Protein AF-A0A965QJT4-F1 (afdb_monomer)

Solvent-accessible surface area (backbone atoms only — not comparable to full-atom values): 18865 Å² total; per-residue (Å²): 118,71,97,66,46,46,63,44,97,74,73,45,16,21,37,8,12,18,35,33,27,33,57,35,59,64,43,51,42,55,56,33,47,76,70,80,40,83,69,70,60,93,65,52,35,30,38,31,33,32,36,32,56,69,52,68,70,58,48,52,54,48,52,53,48,53,37,51,50,30,44,78,66,48,25,41,63,76,41,82,41,77,60,61,64,39,69,84,80,42,16,67,71,33,49,79,67,52,56,34,48,37,33,42,32,35,33,67,72,61,98,56,92,71,56,67,69,55,50,49,50,49,42,51,31,52,52,52,49,53,39,36,72,75,41,50,96,52,28,79,50,49,38,77,42,17,72,31,49,57,41,37,43,54,61,36,36,29,44,76,92,44,46,48,63,29,34,47,58,72,66,34,90,55,51,53,61,90,50,75,47,76,34,73,34,61,63,96,87,60,80,71,44,67,77,73,19,28,32,50,71,42,36,32,71,52,67,50,53,76,40,45,71,61,52,53,54,55,50,53,54,52,51,54,54,48,50,74,64,71,44,94,79,39,63,81,77,60,63,69,70,53,56,84,95,59,53,61,65,50,36,49,34,32,49,50,56,53,48,43,71,74,73,46,53,70,69,58,49,47,45,38,36,45,40,68,67,55,92,79,46,87,82,61,54,66,74,59,40,56,50,52,54,56,37,55,78,76,36,75,63,63,41,44,42,24,33,37,37,39,45,58,95,92,46,72,52,72,50,58,25,61,79,56,71,37,95,82,85,87,61,75,48,96,87,70,50,108

pLDDT: mean 89.63, std 10.55, range [47.25, 98.69]

Sequence (338 aa):
MEHRGGLAADGLTSDGAGLLLSIPHELLKNSAARLEKKLPNPGQYAVGMVFLPQEQKEAIEWELQWSHEAQLQGMDLLLNRTVPIDVSVLGRIAKESCPSIQQYIIADLREEPTSFARRLFVLQKSMEEIARAKYGIHQKRFHICSLSTDSICYKALTPSQTLDKFYTDLANKKFASKFAVVHRRFSTNTLPAWPLAQPFRKIAHNGEINTLRANVTGFHSRVATIENSGSDVAMRSPGPVCSPGMSDSAMFDNAVEYLLQTGRSLSKVLTMLIPEPWEKDPDMPKPLRDYYEYQSMIMEPWDGPALMSFFHGGQVGAILDRNGLRPGRYWITRDKIV

Mean predicted aligned error: 5.42 Å

Radius of gyration: 20.03 Å; Cα contacts (8 Å, |Δi|>4): 607; chains: 1; bounding box: 48×49×57 Å

Structure (mmCIF, N/CA/C/O backbone):
data_AF-A0A965QJT4-F1
#
_entry.id   AF-A0A965QJT4-F1
#
loop_
_atom_site.group_PDB
_atom_site.id
_atom_site.type_symbol
_atom_site.label_atom_id
_atom_site.label_alt_id
_atom_site.label_comp_id
_atom_site.label_asym_id
_atom_site.label_entity_id
_atom_site.label_seq_i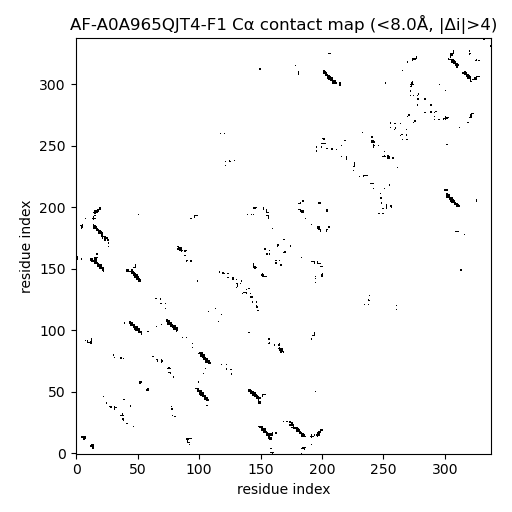d
_atom_site.pdbx_PDB_ins_code
_atom_site.Cartn_x
_atom_site.Cartn_y
_atom_site.Cartn_z
_atom_site.occupancy
_atom_site.B_iso_or_equiv
_atom_site.auth_seq_id
_atom_site.auth_comp_id
_atom_site.auth_asym_id
_atom_site.auth_atom_id
_atom_site.pdbx_PDB_model_num
ATOM 1 N N . MET A 1 1 ? -0.493 -19.985 1.223 1.00 68.50 1 MET A N 1
ATOM 2 C CA . MET A 1 1 ? 0.925 -19.553 1.210 1.00 68.50 1 MET A CA 1
ATOM 3 C C . MET A 1 1 ? 1.661 -19.874 2.526 1.00 68.50 1 MET A C 1
ATOM 5 O O . MET A 1 1 ? 2.782 -19.419 2.697 1.00 68.50 1 MET A O 1
ATOM 9 N N . GLU A 1 2 ? 1.084 -20.685 3.432 1.00 72.38 2 GLU A N 1
ATOM 10 C CA . GLU A 1 2 ? 1.597 -20.875 4.805 1.00 72.38 2 GLU A CA 1
ATOM 11 C C . GLU A 1 2 ? 3.020 -21.452 4.873 1.00 72.38 2 GLU A C 1
ATOM 13 O O . GLU A 1 2 ? 3.873 -20.913 5.567 1.00 72.38 2 GLU A O 1
ATOM 18 N N . HIS A 1 3 ? 3.317 -22.451 4.038 1.00 66.62 3 HIS A N 1
ATOM 19 C CA . HIS A 1 3 ? 4.630 -23.106 3.962 1.00 66.62 3 HIS A CA 1
ATOM 20 C C . HIS A 1 3 ? 5.790 -22.192 3.518 1.00 66.62 3 HIS A C 1
ATOM 22 O O . HIS A 1 3 ? 6.922 -22.655 3.436 1.00 66.62 3 HIS A O 1
ATOM 28 N N . ARG A 1 4 ? 5.522 -20.925 3.168 1.00 60.16 4 ARG A N 1
ATOM 29 C CA . ARG A 1 4 ? 6.528 -19.968 2.676 1.00 60.16 4 ARG A CA 1
ATOM 30 C C . ARG A 1 4 ? 6.781 -18.781 3.607 1.00 60.16 4 ARG A C 1
ATOM 32 O O . ARG A 1 4 ? 7.531 -17.901 3.214 1.00 60.16 4 ARG A O 1
ATOM 39 N N . GLY A 1 5 ? 6.131 -18.691 4.774 1.00 61.41 5 GLY A N 1
ATOM 40 C CA . GLY A 1 5 ? 6.352 -17.572 5.713 1.00 61.41 5 GLY A CA 1
ATOM 41 C C . GLY A 1 5 ? 7.113 -17.972 6.963 1.00 61.41 5 GLY A C 1
ATOM 42 O O . GLY A 1 5 ? 7.026 -19.121 7.387 1.00 61.41 5 GLY A O 1
ATOM 43 N N . GLY A 1 6 ? 7.815 -17.000 7.541 1.00 69.56 6 GLY A N 1
ATOM 44 C CA . GLY A 1 6 ? 8.524 -17.142 8.800 1.00 69.56 6 GLY A CA 1
ATOM 45 C C . GLY A 1 6 ? 7.566 -16.984 9.973 1.00 69.56 6 GLY A C 1
ATOM 46 O O . GLY A 1 6 ? 6.584 -16.239 9.892 1.00 69.56 6 GLY A O 1
ATOM 47 N N . LEU A 1 7 ? 7.864 -17.700 11.053 1.00 77.94 7 LEU A N 1
ATOM 48 C CA . LEU A 1 7 ? 7.278 -17.484 12.369 1.00 77.94 7 LEU A CA 1
ATOM 49 C C . LEU A 1 7 ? 8.385 -16.990 13.302 1.00 77.94 7 LEU A C 1
ATOM 51 O O . LEU A 1 7 ? 9.524 -17.451 13.221 1.00 77.94 7 LEU A O 1
ATOM 55 N N . ALA A 1 8 ? 8.053 -16.045 14.172 1.00 76.81 8 ALA A N 1
ATOM 56 C CA . ALA A 1 8 ? 8.947 -15.553 15.203 1.00 76.81 8 ALA A CA 1
ATOM 57 C C . ALA A 1 8 ? 9.071 -16.568 16.352 1.00 76.81 8 ALA A C 1
ATOM 59 O O . ALA A 1 8 ? 8.394 -17.597 16.391 1.00 76.81 8 ALA A O 1
ATOM 60 N N . ALA A 1 9 ? 9.917 -16.242 17.332 1.00 74.38 9 ALA A N 1
ATOM 61 C CA . ALA A 1 9 ? 10.224 -17.112 18.469 1.00 74.38 9 ALA A CA 1
ATOM 62 C C . ALA A 1 9 ? 9.005 -17.499 19.334 1.00 74.38 9 ALA A C 1
ATOM 64 O O . ALA A 1 9 ? 9.077 -18.471 20.077 1.00 74.38 9 ALA A O 1
ATOM 65 N N . ASP A 1 10 ? 7.895 -16.759 19.254 1.00 77.50 10 ASP A N 1
ATOM 66 C CA . ASP A 1 10 ? 6.654 -17.071 19.973 1.00 77.50 10 ASP A CA 1
ATOM 67 C C . ASP A 1 10 ? 5.741 -18.075 19.235 1.00 77.50 10 ASP A C 1
ATOM 69 O O . ASP A 1 10 ? 4.658 -18.385 19.727 1.00 77.50 10 ASP A O 1
ATOM 73 N N . GLY A 1 11 ? 6.151 -18.570 18.061 1.00 77.06 11 GLY A N 1
ATOM 74 C CA . GLY A 1 11 ? 5.444 -19.594 17.283 1.00 77.06 11 GLY A CA 1
ATOM 75 C C . GLY A 1 11 ? 4.141 -19.138 16.616 1.00 77.06 11 GLY A C 1
ATOM 76 O O . GLY A 1 11 ? 3.530 -19.925 15.897 1.00 77.06 11 GLY A O 1
ATOM 77 N N . LEU A 1 12 ? 3.716 -17.887 16.825 1.00 79.88 12 LEU A N 1
ATOM 78 C CA . LEU A 1 12 ? 2.452 -17.343 16.312 1.00 79.88 12 LEU A CA 1
ATOM 79 C C . LEU A 1 12 ? 2.637 -16.048 15.522 1.00 79.88 12 LEU A C 1
ATOM 81 O O . LEU A 1 12 ? 1.916 -15.814 14.554 1.00 79.88 12 LEU A O 1
ATOM 85 N N . THR A 1 13 ? 3.583 -15.196 15.912 1.00 81.94 13 THR A N 1
ATOM 86 C CA . THR A 1 13 ? 3.882 -13.965 15.178 1.00 81.94 13 THR A CA 1
ATOM 87 C C . THR A 1 13 ? 4.529 -14.326 13.844 1.00 81.94 13 THR A C 1
ATOM 89 O O . THR A 1 13 ? 5.496 -15.079 13.814 1.00 81.94 13 THR A O 1
ATOM 92 N N . SER A 1 14 ? 4.017 -13.785 12.737 1.00 86.44 14 SER A N 1
ATOM 93 C CA . SER A 1 14 ? 4.615 -13.943 11.404 1.00 86.44 14 SER A CA 1
ATOM 94 C C . SER A 1 14 ? 5.313 -12.653 10.955 1.00 86.44 14 SER A C 1
ATOM 96 O O . SER A 1 14 ? 5.094 -11.582 11.526 1.00 86.44 14 SER A O 1
ATOM 98 N N . ASP A 1 15 ? 6.095 -12.727 9.876 1.00 85.69 15 ASP A N 1
ATOM 99 C CA . ASP A 1 15 ? 6.727 -11.550 9.252 1.00 85.69 15 ASP A CA 1
ATOM 100 C C . ASP A 1 15 ? 5.739 -10.567 8.602 1.00 85.69 15 ASP A C 1
ATOM 102 O O . ASP A 1 15 ? 6.138 -9.473 8.182 1.00 85.69 15 ASP A O 1
ATOM 106 N N . GLY A 1 16 ? 4.469 -10.957 8.496 1.00 92.06 16 GLY A N 1
ATOM 107 C CA . GLY A 1 16 ? 3.377 -10.127 8.016 1.00 92.06 16 GLY A CA 1
ATOM 108 C C . GLY A 1 16 ? 2.576 -10.760 6.882 1.00 92.06 16 GLY A C 1
ATOM 109 O O . GLY A 1 16 ? 3.115 -11.408 5.981 1.00 92.06 16 GLY A O 1
ATOM 110 N N . ALA A 1 17 ? 1.272 -10.514 6.903 1.00 94.69 17 ALA A N 1
ATOM 111 C CA . ALA A 1 17 ? 0.349 -10.820 5.821 1.00 94.69 17 ALA A CA 1
ATOM 112 C C . ALA A 1 17 ? -0.574 -9.625 5.582 1.00 94.69 17 ALA A C 1
ATOM 114 O O . ALA A 1 17 ? -0.841 -8.841 6.500 1.00 94.69 17 ALA A O 1
ATOM 115 N N . GLY A 1 18 ? -1.083 -9.495 4.362 1.00 97.25 18 GLY A N 1
ATOM 116 C CA . GLY A 1 18 ? -1.997 -8.413 4.044 1.00 97.25 18 GLY A CA 1
ATOM 117 C C . GLY A 1 18 ? -2.732 -8.565 2.725 1.00 97.25 18 GLY A C 1
ATOM 118 O O . GLY A 1 18 ? -2.435 -9.430 1.895 1.00 97.25 18 GLY A O 1
ATOM 119 N N . LEU A 1 19 ? -3.705 -7.677 2.563 1.00 97.69 19 LEU A N 1
ATOM 120 C CA . LEU A 1 19 ? -4.616 -7.572 1.438 1.00 97.69 19 LEU A CA 1
ATOM 121 C C . LEU A 1 19 ? -4.702 -6.106 1.012 1.00 97.69 19 LEU A C 1
ATOM 123 O O . LEU A 1 19 ? -5.034 -5.244 1.824 1.00 97.69 19 LEU A O 1
ATOM 127 N N . LEU A 1 20 ? -4.461 -5.832 -0.265 1.00 98.06 20 LEU A N 1
ATOM 128 C CA . LEU A 1 20 ? -4.864 -4.587 -0.910 1.00 98.06 20 LEU A CA 1
ATOM 129 C C . LEU A 1 20 ? -6.148 -4.873 -1.682 1.00 98.06 20 LEU A C 1
ATOM 131 O O . LEU A 1 20 ? -6.185 -5.755 -2.541 1.00 98.06 20 LEU A O 1
ATOM 135 N N . LEU A 1 21 ? -7.202 -4.156 -1.321 1.00 97.75 21 LEU A N 1
ATOM 136 C CA . LEU A 1 21 ? -8.580 -4.415 -1.725 1.00 97.75 21 LEU A CA 1
ATOM 137 C C . LEU A 1 21 ? -9.192 -3.125 -2.254 1.00 97.75 21 LEU A C 1
ATOM 139 O O . LEU A 1 21 ? -8.737 -2.038 -1.901 1.00 97.75 21 LEU A O 1
ATOM 143 N N . SER A 1 22 ? -10.266 -3.210 -3.036 1.00 96.88 22 SER A N 1
ATOM 144 C CA . SER A 1 22 ? -11.086 -2.024 -3.284 1.00 96.88 22 SER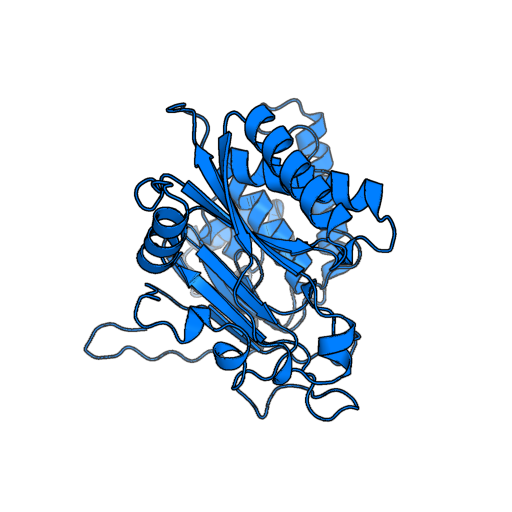 A CA 1
ATOM 145 C C . SER A 1 22 ? -11.786 -1.568 -2.004 1.00 96.88 22 SER A C 1
ATOM 147 O O . SER A 1 22 ? -12.184 -2.409 -1.194 1.00 96.88 22 SER A O 1
ATOM 149 N N . ILE A 1 23 ? -11.996 -0.260 -1.848 1.00 97.25 23 ILE A N 1
ATOM 150 C CA . ILE A 1 23 ? -12.675 0.311 -0.674 1.00 97.25 23 ILE A CA 1
ATOM 151 C C . ILE A 1 23 ? -14.075 -0.321 -0.493 1.00 97.25 23 ILE A C 1
ATOM 153 O O . ILE A 1 23 ? -14.899 -0.241 -1.411 1.00 97.25 23 ILE A O 1
ATOM 157 N N . PRO A 1 24 ? -14.387 -0.915 0.679 1.00 97.31 24 PRO A N 1
ATOM 158 C CA . PRO A 1 24 ? -15.667 -1.575 0.935 1.00 97.31 24 PRO A CA 1
ATOM 159 C C . PRO A 1 24 ? -16.753 -0.538 1.271 1.00 97.31 24 PRO A C 1
ATOM 161 O O . PRO A 1 24 ? -17.112 -0.339 2.434 1.00 97.31 24 PRO A O 1
ATOM 164 N N . HIS A 1 25 ? -17.268 0.152 0.248 1.00 96.81 25 HIS A N 1
ATOM 165 C CA . HIS A 1 25 ? -18.188 1.288 0.408 1.00 96.81 25 HIS A CA 1
ATOM 166 C C . HIS A 1 25 ? -19.387 0.985 1.315 1.00 96.81 25 HIS A C 1
ATOM 168 O O . HIS A 1 25 ? -19.655 1.744 2.242 1.00 96.81 25 HIS A O 1
ATOM 174 N N . GLU A 1 26 ? -20.069 -0.144 1.107 1.00 97.06 26 GLU A N 1
ATOM 175 C CA . GLU A 1 26 ? -21.245 -0.504 1.904 1.00 97.06 26 GLU A CA 1
ATOM 176 C C . GLU A 1 26 ? -20.911 -0.671 3.391 1.00 97.06 26 GLU A C 1
ATOM 178 O O . GLU A 1 26 ? -21.647 -0.191 4.255 1.00 97.06 26 GLU A O 1
ATOM 183 N N . LEU A 1 27 ? -19.777 -1.287 3.728 1.00 97.06 27 LEU A N 1
ATOM 184 C CA . LEU A 1 27 ? -19.335 -1.419 5.117 1.00 97.06 27 LEU A CA 1
ATOM 185 C C . LEU A 1 27 ? -19.082 -0.051 5.767 1.00 97.06 27 LEU A C 1
ATOM 187 O O . LEU A 1 27 ? -19.531 0.198 6.894 1.00 97.06 27 LEU A O 1
ATOM 191 N N . LEU A 1 28 ? -18.401 0.850 5.056 1.00 97.19 28 LEU A N 1
ATOM 192 C CA . LEU A 1 28 ? -18.081 2.185 5.562 1.00 97.19 28 LEU A CA 1
ATOM 193 C C . LEU A 1 28 ? -19.329 3.064 5.674 1.00 97.19 28 LEU A C 1
ATOM 195 O O . LEU A 1 28 ? -19.504 3.742 6.684 1.00 97.19 28 LEU A O 1
ATOM 199 N N . LYS A 1 29 ? -20.243 2.985 4.704 1.00 96.19 29 LYS A N 1
ATOM 200 C CA . LYS A 1 29 ? -21.528 3.696 4.714 1.00 96.19 29 LYS A CA 1
ATOM 201 C C . LYS A 1 29 ? -22.364 3.319 5.933 1.00 96.19 29 LYS A C 1
ATOM 203 O O . LYS A 1 29 ? -22.908 4.190 6.603 1.00 96.19 29 LYS A O 1
ATOM 208 N N . ASN A 1 30 ? -22.411 2.029 6.269 1.00 94.19 30 ASN A N 1
ATOM 209 C CA . ASN A 1 30 ? -23.082 1.561 7.482 1.00 94.19 30 ASN A CA 1
ATOM 210 C C . ASN A 1 30 ? -22.383 2.041 8.762 1.00 94.19 30 ASN A C 1
ATOM 212 O O . ASN A 1 30 ? -23.059 2.345 9.740 1.00 94.19 30 ASN A O 1
ATOM 216 N N . SER A 1 31 ? -21.049 2.110 8.765 1.00 93.44 31 SER A N 1
ATOM 217 C CA . SER A 1 31 ? -20.289 2.638 9.906 1.00 93.44 31 SER A CA 1
ATOM 218 C C . SER A 1 31 ? -20.558 4.132 10.118 1.00 93.44 31 SER A C 1
ATOM 220 O O . SER A 1 31 ? -20.783 4.547 11.249 1.00 93.44 31 SER A O 1
ATOM 222 N N . ALA A 1 32 ? -20.611 4.922 9.042 1.00 94.62 32 ALA A N 1
ATOM 223 C CA . ALA A 1 32 ? -20.930 6.347 9.102 1.00 94.62 32 ALA A CA 1
ATOM 224 C C . ALA A 1 32 ? -22.375 6.608 9.550 1.00 94.62 32 ALA A C 1
ATOM 226 O O . ALA A 1 32 ? -22.602 7.468 10.397 1.00 94.62 32 ALA A O 1
ATOM 227 N N . ALA A 1 33 ? -23.337 5.819 9.061 1.00 94.19 33 ALA A N 1
ATOM 228 C CA . ALA A 1 33 ? -24.745 5.963 9.430 1.00 94.19 33 ALA A CA 1
ATOM 229 C C . ALA A 1 33 ? -25.000 5.761 10.935 1.00 94.19 33 ALA A C 1
ATOM 231 O O . ALA A 1 33 ? -25.863 6.425 11.499 1.00 94.19 33 ALA A O 1
ATOM 232 N N . ARG A 1 34 ? -24.225 4.893 11.606 1.00 92.44 34 ARG A N 1
ATOM 233 C CA . ARG A 1 34 ? -24.290 4.704 13.072 1.00 92.44 34 ARG A CA 1
ATOM 234 C C . ARG A 1 34 ? -23.862 5.939 13.867 1.00 92.44 34 ARG A C 1
ATOM 236 O O . ARG A 1 34 ? -24.167 6.021 15.048 1.00 92.44 34 ARG A O 1
ATOM 243 N N . LEU A 1 35 ? -23.139 6.854 13.228 1.00 92.06 35 LEU A N 1
ATOM 244 C CA . LEU A 1 35 ? -22.675 8.120 13.790 1.00 92.06 35 LEU A CA 1
ATOM 245 C C . LEU A 1 35 ? -23.439 9.309 13.190 1.00 92.06 35 LEU A C 1
ATOM 247 O O . LEU A 1 35 ? -22.946 10.429 13.233 1.00 92.06 35 LEU A O 1
ATOM 251 N N . GLU A 1 36 ? -24.596 9.053 12.567 1.00 93.75 36 GLU A N 1
ATOM 252 C CA . GLU A 1 36 ? -25.443 10.062 11.914 1.00 93.75 36 GLU A CA 1
ATOM 253 C C . GLU A 1 36 ? -24.736 10.837 10.784 1.00 93.75 36 GLU A C 1
ATOM 255 O O . GLU A 1 36 ? -25.169 11.911 10.367 1.00 93.75 36 GLU A O 1
ATOM 260 N N . LYS A 1 37 ? -23.665 10.262 10.221 1.00 93.31 37 LYS A N 1
ATOM 261 C CA . LYS A 1 37 ? -22.914 10.826 9.094 1.00 93.31 37 LYS A CA 1
ATOM 262 C C . LYS A 1 37 ? -23.307 10.162 7.777 1.00 93.31 37 LYS A C 1
ATOM 264 O O . LYS A 1 37 ? -23.616 8.970 7.717 1.00 93.31 37 LYS A O 1
ATOM 269 N N . LYS A 1 38 ? -23.246 10.929 6.686 1.00 92.50 38 LYS A N 1
ATOM 270 C CA . LYS A 1 38 ? -23.452 10.438 5.315 1.00 92.50 38 LYS A CA 1
ATOM 271 C C . LYS A 1 38 ? -22.117 10.392 4.581 1.00 92.50 38 LYS A C 1
ATOM 273 O O . LYS A 1 38 ? -21.372 11.365 4.612 1.00 92.50 38 LYS A O 1
ATOM 278 N N . LEU A 1 39 ? -21.830 9.274 3.914 1.00 93.44 39 LEU A N 1
ATOM 279 C CA . LEU A 1 39 ? -20.675 9.180 3.022 1.00 93.44 39 LEU A CA 1
ATOM 280 C C . LEU A 1 39 ? -21.060 9.574 1.590 1.00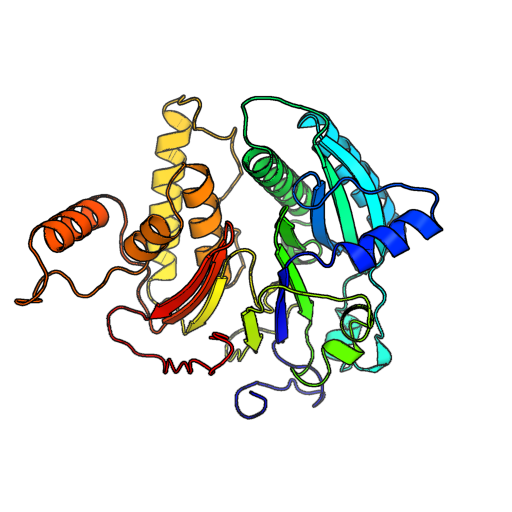 93.44 39 LEU A C 1
ATOM 282 O O . LEU A 1 39 ? -22.130 9.156 1.135 1.00 93.44 39 LEU A O 1
ATOM 286 N N . PRO A 1 40 ? -20.189 10.309 0.875 1.00 92.56 40 PRO A N 1
ATOM 287 C CA . PRO A 1 40 ? -20.297 10.506 -0.568 1.00 92.56 40 PRO A CA 1
ATOM 288 C C . PRO A 1 40 ? -20.258 9.183 -1.347 1.00 92.56 40 PRO A C 1
ATOM 290 O O . PRO A 1 40 ? -19.919 8.128 -0.801 1.00 92.56 40 PRO A O 1
ATOM 293 N N . ASN A 1 41 ? -20.567 9.234 -2.645 1.00 91.31 41 ASN A N 1
ATOM 294 C CA . ASN A 1 41 ? -20.484 8.052 -3.505 1.00 91.31 41 ASN A CA 1
ATOM 295 C C . ASN A 1 41 ? -19.025 7.566 -3.653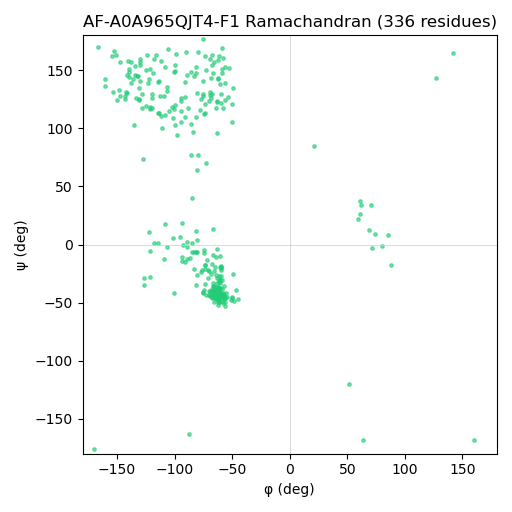 1.00 91.31 41 ASN A C 1
ATOM 297 O O . ASN A 1 41 ? -18.089 8.354 -3.476 1.00 91.31 41 ASN A O 1
ATOM 301 N N . PRO A 1 42 ? -18.797 6.282 -4.001 1.00 91.25 42 PRO A N 1
ATOM 302 C CA . PRO A 1 42 ? -17.456 5.775 -4.295 1.00 91.25 42 PRO A CA 1
ATOM 303 C C . PRO A 1 42 ? -16.699 6.678 -5.281 1.00 91.25 42 PRO A C 1
ATOM 305 O O . PRO A 1 42 ? -17.259 7.098 -6.291 1.00 91.25 42 PRO A O 1
ATOM 308 N N . GLY A 1 43 ? -15.430 6.968 -4.987 1.00 88.44 43 GLY A N 1
ATOM 309 C CA . GLY A 1 43 ? -14.590 7.870 -5.784 1.00 88.44 43 GLY A CA 1
ATOM 310 C C . GLY A 1 43 ? -14.676 9.352 -5.396 1.00 88.44 43 GLY A C 1
ATOM 311 O O . GLY A 1 43 ? -13.758 10.096 -5.723 1.00 88.44 43 GLY A O 1
ATOM 312 N N . GLN A 1 44 ? -15.708 9.775 -4.654 1.00 90.56 44 GLN A N 1
ATOM 313 C CA . GLN A 1 44 ? -15.847 11.152 -4.138 1.00 90.56 44 GLN A CA 1
ATOM 314 C C . GLN A 1 44 ? -15.280 11.332 -2.721 1.00 90.56 44 GLN A C 1
ATOM 316 O O . GLN A 1 44 ? -15.328 12.416 -2.147 1.00 90.56 44 GLN A O 1
ATOM 321 N N . TYR A 1 45 ? -14.759 10.258 -2.134 1.00 94.81 45 TYR A N 1
ATOM 322 C CA . TYR A 1 45 ? -14.054 10.284 -0.862 1.00 94.81 45 TYR A CA 1
ATOM 323 C C . TYR A 1 45 ? -12.857 9.338 -0.920 1.00 94.81 45 TYR A C 1
ATOM 325 O O . TYR A 1 45 ? -12.817 8.397 -1.718 1.00 94.81 45 TYR A O 1
ATOM 333 N N . ALA A 1 46 ? -11.893 9.589 -0.049 1.00 96.75 46 ALA A N 1
ATOM 334 C CA . ALA A 1 46 ? -10.729 8.760 0.178 1.00 96.75 46 ALA A CA 1
ATOM 335 C C . ALA A 1 46 ? -10.780 8.115 1.559 1.00 96.75 46 ALA A C 1
ATOM 337 O O . ALA A 1 46 ? -11.445 8.607 2.473 1.00 96.75 46 ALA A O 1
ATOM 338 N N . VAL A 1 47 ? -10.050 7.014 1.713 1.00 98.31 47 VAL A N 1
ATOM 339 C CA . VAL A 1 47 ? -9.855 6.349 3.001 1.00 98.31 47 VAL A CA 1
ATOM 340 C C . VAL A 1 47 ? -8.365 6.210 3.265 1.00 98.31 47 VAL A C 1
ATOM 342 O O . VAL A 1 47 ? -7.642 5.561 2.506 1.00 98.31 47 VAL A O 1
ATOM 345 N N . GLY A 1 48 ? -7.918 6.824 4.355 1.00 98.31 48 GLY A N 1
ATOM 346 C CA . GLY A 1 48 ? -6.597 6.649 4.935 1.00 98.31 48 GLY A CA 1
ATOM 347 C C . GLY A 1 48 ? -6.623 5.538 5.974 1.00 98.31 48 GLY A C 1
ATOM 348 O O . GLY A 1 48 ? -7.200 5.735 7.034 1.00 98.31 48 GLY A O 1
ATOM 349 N N . MET A 1 49 ? -6.001 4.392 5.702 1.00 98.69 49 MET A N 1
ATOM 350 C CA . MET A 1 49 ? -5.748 3.354 6.707 1.00 98.69 49 MET A CA 1
ATOM 351 C C . MET A 1 49 ? -4.409 3.646 7.380 1.00 98.69 49 MET A C 1
ATOM 353 O O . MET A 1 49 ? -3.368 3.637 6.715 1.00 98.69 49 MET A O 1
ATOM 357 N N . VAL A 1 50 ? -4.426 3.904 8.685 1.00 98.31 50 VAL A N 1
ATOM 358 C CA . VAL A 1 50 ? -3.275 4.451 9.409 1.00 98.31 50 VAL A CA 1
ATOM 359 C C . VAL A 1 50 ? -3.001 3.647 10.673 1.00 98.31 50 VAL A C 1
ATOM 361 O O . VAL A 1 50 ? -3.908 3.320 11.437 1.00 98.31 50 VAL A O 1
ATOM 364 N N . PHE A 1 51 ? -1.727 3.343 10.887 1.00 97.75 51 PHE A N 1
ATOM 365 C CA . PHE A 1 51 ? -1.202 2.861 12.154 1.00 97.75 51 PHE A CA 1
ATOM 366 C C . PHE A 1 51 ? -0.738 4.046 12.980 1.00 97.75 51 PHE A C 1
ATOM 368 O O . PHE A 1 51 ? 0.059 4.857 12.507 1.00 97.75 51 PHE A O 1
ATOM 375 N N . LEU A 1 52 ? -1.236 4.116 14.205 1.00 96.00 52 LEU A N 1
ATOM 376 C CA . LEU A 1 52 ? -0.910 5.126 15.195 1.00 96.00 52 LEU A CA 1
ATOM 377 C C . LEU A 1 52 ? -0.399 4.458 16.476 1.00 96.00 52 LEU A C 1
ATOM 379 O O . LEU A 1 52 ? -0.661 3.271 16.707 1.00 96.00 52 LEU A O 1
ATOM 383 N N . PRO A 1 53 ? 0.268 5.218 17.351 1.00 91.75 53 PRO A N 1
ATOM 384 C CA . PRO A 1 53 ? 0.518 4.786 18.721 1.00 91.75 53 PRO A CA 1
ATOM 385 C C . PRO A 1 53 ? -0.790 4.443 19.457 1.00 91.75 53 PRO A C 1
ATOM 387 O O . PRO A 1 53 ? -1.863 4.942 19.110 1.00 91.75 53 PRO A O 1
ATOM 390 N N . GLN A 1 54 ? -0.723 3.553 20.451 1.00 88.88 54 GLN A N 1
ATOM 391 C CA . GLN A 1 54 ? -1.910 3.109 21.200 1.00 88.88 54 GLN A CA 1
ATOM 392 C C . GLN A 1 54 ? -2.433 4.173 22.175 1.00 88.88 54 GLN A C 1
ATOM 394 O O . GLN A 1 54 ? -3.571 4.096 22.638 1.00 88.88 54 GLN A O 1
ATOM 399 N N . GLU A 1 55 ? -1.613 5.166 22.499 1.00 89.38 55 GLU A N 1
ATOM 400 C CA . GLU A 1 55 ? -1.918 6.212 23.456 1.00 89.38 55 GLU A CA 1
ATOM 401 C C . GLU A 1 55 ? -3.092 7.083 22.974 1.00 89.38 55 GLU A C 1
ATOM 403 O O . GLU A 1 55 ? -3.000 7.796 21.975 1.00 89.38 55 GLU A O 1
ATOM 408 N N . GLN A 1 56 ? -4.201 7.083 23.723 1.00 84.38 56 GLN A N 1
ATOM 409 C CA . GLN A 1 56 ? -5.430 7.798 23.343 1.00 84.38 56 GLN A CA 1
ATOM 410 C C . GLN A 1 56 ? -5.213 9.303 23.117 1.00 84.38 56 GLN A C 1
ATOM 412 O O . GLN A 1 56 ? -5.826 9.887 22.227 1.00 84.38 56 GLN A O 1
ATOM 417 N N . LYS A 1 57 ? -4.321 9.931 23.896 1.00 89.44 57 LYS A N 1
ATOM 418 C CA . LYS A 1 57 ? -3.951 11.342 23.704 1.00 89.44 57 LYS A CA 1
ATOM 419 C C . LYS A 1 57 ? -3.323 11.575 22.329 1.00 89.44 57 LYS A C 1
ATOM 421 O O . LYS A 1 57 ? -3.709 12.513 21.642 1.00 89.44 57 LYS A O 1
ATOM 426 N N . GLU A 1 58 ? -2.427 10.685 21.901 1.00 89.19 58 GLU A N 1
ATOM 427 C CA . GLU A 1 58 ? -1.793 10.784 20.586 1.00 89.19 58 GLU A CA 1
ATOM 428 C C . GLU A 1 58 ? -2.806 10.564 19.457 1.00 89.19 58 GLU A C 1
ATOM 430 O O . GLU A 1 58 ? -2.727 11.236 18.434 1.00 89.19 58 GLU A O 1
ATOM 435 N N . ALA A 1 59 ? -3.790 9.677 19.639 1.00 87.75 59 ALA A N 1
ATOM 436 C CA . ALA A 1 59 ? -4.842 9.465 18.644 1.00 87.75 59 ALA A CA 1
ATOM 437 C C . ALA A 1 59 ? -5.676 10.737 18.386 1.00 87.75 59 ALA A C 1
ATOM 439 O O . ALA A 1 59 ? -5.961 11.050 17.230 1.00 87.75 59 ALA A O 1
ATOM 440 N N . ILE A 1 60 ? -6.017 11.487 19.441 1.00 91.19 60 ILE A N 1
ATOM 441 C CA . ILE A 1 60 ? -6.750 12.762 19.331 1.00 91.19 60 ILE A CA 1
ATOM 442 C C . ILE A 1 60 ? -5.889 13.824 18.639 1.00 91.19 60 ILE A C 1
ATOM 444 O O . ILE A 1 60 ? -6.363 14.503 17.732 1.00 91.19 60 ILE A O 1
ATOM 448 N N . GLU A 1 61 ? -4.615 13.951 19.025 1.00 94.38 61 GLU A N 1
ATOM 449 C CA . GLU A 1 61 ? -3.675 14.871 18.367 1.00 94.38 61 GLU A CA 1
ATOM 450 C C . GLU A 1 61 ? -3.557 14.575 16.868 1.00 94.38 61 GLU A C 1
ATOM 452 O O . GLU A 1 61 ? -3.595 15.489 16.046 1.00 94.38 61 GLU A O 1
ATOM 457 N N . TRP A 1 62 ? -3.460 13.294 16.503 1.00 95.25 62 TRP A N 1
ATOM 458 C CA . TRP A 1 62 ? -3.402 12.882 15.106 1.00 95.25 62 TRP A CA 1
ATOM 459 C C . TRP A 1 62 ? -4.696 13.174 14.357 1.00 95.25 62 TRP A C 1
ATOM 461 O O . TRP A 1 62 ? -4.627 13.613 13.215 1.00 95.25 62 TRP A O 1
ATOM 471 N N . GLU A 1 63 ? -5.862 12.976 14.969 1.00 94.94 63 GLU A N 1
ATOM 472 C CA . GLU A 1 63 ? -7.140 13.346 14.354 1.00 94.94 63 GLU A CA 1
ATOM 473 C C . GLU A 1 63 ? -7.231 14.849 14.061 1.00 94.94 63 GLU A C 1
ATOM 475 O O . GLU A 1 63 ? -7.596 15.229 12.947 1.00 94.94 63 GLU A O 1
ATOM 480 N N . LEU A 1 64 ? -6.819 15.698 15.008 1.00 96.31 64 LEU A N 1
ATOM 481 C CA . LEU A 1 64 ? -6.752 17.147 14.796 1.00 96.31 64 LEU A CA 1
ATOM 482 C C . LEU A 1 64 ? -5.764 17.508 13.681 1.00 96.31 64 LEU A C 1
ATOM 484 O O . LEU A 1 64 ? -6.084 18.337 12.829 1.00 96.31 64 LEU A O 1
ATOM 488 N N . GLN A 1 65 ? -4.598 16.855 13.641 1.00 96.88 65 GLN A N 1
ATOM 489 C CA . GLN A 1 65 ? -3.608 17.088 12.591 1.00 96.88 65 GLN A CA 1
ATOM 490 C C . GLN A 1 65 ? -4.124 16.664 11.211 1.00 96.88 65 GLN A C 1
ATOM 492 O O . GLN A 1 65 ? -3.978 17.417 10.253 1.00 96.88 65 GLN A O 1
ATOM 497 N N . TRP A 1 66 ? -4.772 15.498 11.104 1.00 97.12 66 TRP A N 1
ATOM 498 C CA . TRP A 1 66 ? -5.409 15.042 9.864 1.00 97.12 66 TRP A CA 1
ATOM 499 C C . TRP A 1 66 ? -6.461 16.038 9.381 1.00 97.12 66 TRP A C 1
ATOM 501 O O . TRP A 1 66 ? -6.484 16.363 8.196 1.00 97.12 66 TRP A O 1
ATOM 511 N N . SER A 1 67 ? -7.305 16.538 10.288 1.00 97.00 67 SER A N 1
ATOM 512 C CA . SER A 1 67 ? -8.309 17.552 9.959 1.00 97.00 67 SER A CA 1
ATOM 513 C C . SER A 1 67 ? -7.663 18.843 9.454 1.00 97.00 67 SER A C 1
ATOM 515 O O . SER A 1 67 ? -8.079 19.370 8.425 1.00 97.00 67 SER A O 1
ATOM 517 N N . HIS A 1 68 ? -6.636 19.342 10.147 1.00 96.94 68 HIS A N 1
ATOM 518 C CA . HIS A 1 68 ? -5.932 20.569 9.775 1.00 96.94 68 HIS A CA 1
ATOM 519 C C . HIS A 1 68 ? -5.245 20.448 8.407 1.00 96.94 68 HIS A C 1
ATOM 521 O O . HIS A 1 68 ? -5.482 21.264 7.516 1.00 96.94 68 HIS A O 1
ATOM 527 N N . GLU A 1 69 ? -4.442 19.401 8.202 1.00 95.06 69 GLU A N 1
ATOM 528 C CA . GLU A 1 69 ? -3.722 19.199 6.942 1.00 95.06 69 GLU A CA 1
ATOM 529 C C . GLU A 1 69 ? -4.671 18.929 5.769 1.00 95.06 69 GLU A C 1
ATOM 531 O O . GLU A 1 69 ? -4.424 19.400 4.658 1.00 95.06 69 GLU A O 1
ATOM 536 N N . ALA A 1 70 ? -5.783 18.218 5.993 1.00 94.69 70 ALA A N 1
ATOM 537 C CA . ALA A 1 70 ? -6.807 18.037 4.967 1.00 94.69 70 ALA A CA 1
ATOM 538 C C . ALA A 1 70 ? -7.418 19.386 4.549 1.00 94.69 70 ALA A C 1
ATOM 540 O O . ALA A 1 70 ? -7.507 19.668 3.351 1.00 94.69 70 ALA A O 1
ATOM 541 N N . GLN A 1 71 ? -7.750 20.252 5.512 1.00 94.25 71 GLN A N 1
ATOM 542 C CA . GLN A 1 71 ? -8.316 21.579 5.247 1.00 94.25 71 GLN A CA 1
ATOM 543 C C . GLN A 1 71 ? -7.353 22.494 4.485 1.00 94.25 71 GLN A C 1
ATOM 545 O O . GLN A 1 71 ? -7.786 23.184 3.559 1.00 94.25 71 GLN A O 1
ATOM 550 N N . LEU A 1 72 ? -6.048 22.459 4.786 1.00 91.00 72 LEU A N 1
ATOM 551 C CA . LEU A 1 72 ? -5.032 23.202 4.021 1.00 91.00 72 LEU A CA 1
ATOM 552 C C . LEU A 1 72 ? -5.011 22.810 2.537 1.00 91.00 72 LEU A C 1
ATOM 554 O O . LEU A 1 72 ? -4.732 23.640 1.671 1.00 91.00 72 LEU A O 1
ATOM 558 N N . GLN A 1 73 ? -5.349 21.557 2.235 1.00 89.00 73 GLN A N 1
ATOM 559 C CA . GLN A 1 73 ? -5.481 21.059 0.870 1.00 89.00 73 GLN A CA 1
ATOM 560 C C . GLN A 1 73 ? -6.899 21.248 0.298 1.00 89.00 73 GLN A C 1
ATOM 562 O O . GLN A 1 73 ? -7.152 20.867 -0.839 1.00 89.00 73 GLN A O 1
ATOM 567 N N . GLY A 1 74 ? -7.841 21.852 1.026 1.00 89.62 74 GLY A N 1
ATOM 568 C CA . GLY A 1 74 ? -9.231 21.994 0.580 1.00 89.62 74 GLY A CA 1
ATOM 569 C C . GLY A 1 74 ? -10.009 20.678 0.569 1.00 89.62 74 GLY A C 1
ATOM 570 O O . GLY A 1 74 ? -10.843 20.463 -0.305 1.00 89.62 74 GLY A O 1
ATOM 571 N N . MET A 1 75 ? -9.707 19.791 1.510 1.00 93.44 75 MET A N 1
ATOM 572 C CA . MET A 1 75 ? -10.435 18.554 1.780 1.00 93.44 75 MET A CA 1
ATOM 573 C C . MET A 1 75 ? -11.039 18.619 3.189 1.00 93.44 75 MET A C 1
ATOM 575 O O . MET A 1 75 ? -10.611 19.433 4.007 1.00 93.44 75 MET A O 1
ATOM 579 N N . ASP A 1 76 ? -12.002 17.752 3.488 1.00 94.44 76 ASP A N 1
ATOM 580 C CA . ASP A 1 76 ? -12.615 17.665 4.818 1.00 94.44 76 ASP A CA 1
ATOM 581 C C . ASP A 1 76 ? -12.500 16.266 5.411 1.00 94.44 76 ASP A C 1
ATOM 583 O O . ASP A 1 76 ? -12.704 15.264 4.718 1.00 94.44 76 ASP A O 1
ATOM 587 N N . LEU A 1 77 ? -12.205 16.194 6.709 1.00 96.25 77 LEU A N 1
ATOM 588 C CA . LEU A 1 77 ? -12.201 14.938 7.445 1.00 96.25 77 LEU A CA 1
ATOM 589 C C . LEU A 1 77 ? -13.631 14.616 7.890 1.00 96.25 77 LEU A C 1
ATOM 591 O O . LEU A 1 77 ? -14.100 15.056 8.937 1.00 96.25 77 LEU A O 1
ATOM 595 N N . LEU A 1 78 ? -14.319 13.782 7.112 1.00 94.69 78 LEU A N 1
ATOM 596 C CA . LEU A 1 78 ? -15.702 13.412 7.394 1.00 94.69 78 LEU A CA 1
ATOM 597 C C . LEU A 1 78 ? -15.825 12.535 8.632 1.00 94.69 78 LEU A C 1
ATOM 599 O O . LEU A 1 78 ? -16.746 12.702 9.431 1.00 94.69 78 LEU A O 1
ATOM 603 N N . LEU A 1 79 ? -14.955 11.537 8.769 1.00 94.50 79 LEU A N 1
ATOM 604 C CA . LEU A 1 79 ? -15.075 10.532 9.816 1.00 94.50 79 LEU A CA 1
ATOM 605 C C . LEU A 1 79 ? -13.712 9.938 10.166 1.00 94.50 79 LEU A C 1
ATOM 607 O O . LEU A 1 79 ? -12.996 9.468 9.286 1.00 94.50 79 LEU A O 1
ATOM 611 N N . ASN A 1 80 ? -13.415 9.883 11.461 1.00 95.44 80 ASN A N 1
ATOM 612 C CA . ASN A 1 80 ? -12.414 8.990 12.021 1.00 95.44 80 ASN A CA 1
ATOM 613 C C . ASN A 1 80 ? -13.102 7.705 12.509 1.00 95.44 80 ASN A C 1
ATOM 615 O O . ASN A 1 80 ? -14.045 7.752 13.303 1.00 95.44 80 ASN A O 1
ATOM 619 N N . ARG A 1 81 ? -12.664 6.554 12.004 1.00 96.00 81 ARG A N 1
ATOM 620 C CA . ARG A 1 81 ? -13.202 5.237 12.346 1.00 96.00 81 ARG A CA 1
ATOM 621 C C . ARG A 1 81 ? -12.095 4.365 12.920 1.00 96.00 81 ARG A C 1
ATOM 623 O O . ARG A 1 81 ? -11.191 3.956 12.196 1.00 96.00 81 ARG A O 1
ATOM 630 N N . THR A 1 82 ? -12.234 3.963 14.177 1.00 96.00 82 THR A N 1
ATOM 631 C CA . THR A 1 82 ? -11.406 2.888 14.733 1.00 96.00 82 THR A CA 1
ATOM 632 C C . THR A 1 82 ? -11.763 1.560 14.076 1.00 96.00 82 THR A C 1
ATOM 634 O O . THR A 1 82 ? -12.933 1.167 14.029 1.00 96.00 82 THR A O 1
ATOM 637 N N . VAL A 1 83 ? -10.755 0.876 13.537 1.00 97.56 83 VAL A N 1
ATOM 638 C CA . VAL A 1 83 ? -10.945 -0.399 12.843 1.00 97.56 83 VAL A CA 1
ATOM 639 C C . VAL A 1 83 ? -11.196 -1.497 13.876 1.00 97.56 83 VAL A C 1
ATOM 641 O O . VAL A 1 83 ? -10.399 -1.644 14.804 1.00 97.56 83 VAL A O 1
ATOM 644 N N . PRO A 1 84 ? -12.278 -2.283 13.743 1.00 96.94 84 PRO A N 1
ATOM 645 C CA . PRO A 1 84 ? -12.597 -3.316 14.714 1.00 96.94 84 PRO A CA 1
ATOM 646 C C . PRO A 1 84 ? -11.641 -4.505 14.551 1.00 96.94 84 PRO A C 1
ATOM 648 O O . PRO A 1 84 ? -11.673 -5.222 13.543 1.00 96.94 84 PRO A O 1
ATOM 651 N N . ILE A 1 85 ? -10.794 -4.700 15.562 1.00 97.50 85 ILE A N 1
ATOM 652 C CA . ILE A 1 85 ? -9.766 -5.742 15.598 1.00 97.50 85 ILE A CA 1
ATOM 653 C C . ILE A 1 85 ? -9.930 -6.686 16.788 1.00 97.50 85 ILE A C 1
ATOM 655 O O . ILE A 1 85 ? -10.397 -6.279 17.850 1.00 97.50 85 ILE A O 1
ATOM 659 N N . ASP A 1 86 ? -9.484 -7.929 16.624 1.00 97.12 86 ASP A N 1
ATOM 660 C CA . ASP A 1 86 ? -9.342 -8.898 17.710 1.00 97.12 86 ASP A CA 1
ATOM 661 C C . ASP A 1 86 ? -7.857 -9.178 17.978 1.00 97.12 86 ASP A C 1
ATOM 663 O O . ASP A 1 86 ? -7.205 -9.948 17.280 1.00 97.12 86 ASP A O 1
ATOM 667 N N . VAL A 1 87 ? -7.295 -8.554 19.014 1.00 95.75 87 VAL A N 1
ATOM 668 C CA . VAL A 1 87 ? -5.881 -8.743 19.385 1.00 95.75 87 VAL A CA 1
ATOM 669 C C . VAL A 1 87 ? -5.602 -10.091 20.060 1.00 95.75 87 VAL A C 1
ATOM 671 O O . VAL A 1 87 ? -4.439 -10.407 20.317 1.00 95.75 87 VAL A O 1
ATOM 674 N N . SER A 1 88 ? -6.629 -10.884 20.391 1.00 94.81 88 SER A N 1
ATOM 675 C CA . SER A 1 88 ? -6.450 -12.190 21.039 1.00 94.81 88 SER A CA 1
ATOM 676 C C . SER A 1 88 ? -5.836 -13.234 20.105 1.00 94.81 88 SER A C 1
ATOM 678 O O . SER A 1 88 ? -5.186 -14.161 20.581 1.00 94.81 88 SER A O 1
ATOM 680 N N . VAL A 1 89 ? -5.969 -13.048 18.786 1.00 93.94 89 VAL A N 1
ATOM 681 C CA . VAL A 1 89 ? -5.407 -13.960 17.776 1.00 93.94 89 VAL A CA 1
ATOM 682 C C . VAL A 1 89 ? -3.931 -13.699 17.464 1.00 93.94 89 VAL A C 1
ATOM 684 O O . VAL A 1 89 ? -3.326 -14.437 16.688 1.00 93.94 89 VAL A O 1
ATOM 687 N N . LEU A 1 90 ? -3.351 -12.632 18.017 1.00 93.69 90 LEU A N 1
ATOM 688 C CA . LEU A 1 90 ? -1.960 -12.264 17.776 1.00 93.69 90 LEU A CA 1
ATOM 689 C C . LEU A 1 90 ? -1.006 -13.046 18.685 1.00 93.69 90 LEU A C 1
ATOM 691 O O . LEU A 1 90 ? -1.284 -13.262 19.866 1.00 93.69 90 LEU A O 1
ATOM 695 N N . GLY A 1 91 ? 0.170 -13.383 18.150 1.00 90.88 91 GLY A N 1
ATOM 696 C CA . GLY A 1 91 ? 1.312 -13.791 18.967 1.00 90.88 91 GLY A CA 1
ATOM 697 C C . GLY A 1 91 ? 1.760 -12.666 19.904 1.00 90.88 91 GLY A C 1
ATOM 698 O O . GLY A 1 91 ? 1.474 -11.488 19.668 1.00 90.88 91 GLY A O 1
ATOM 699 N N . ARG A 1 92 ? 2.472 -13.016 20.980 1.00 90.81 92 ARG A N 1
ATOM 700 C CA . ARG A 1 92 ? 2.912 -12.066 22.015 1.00 90.81 92 ARG A CA 1
ATOM 701 C C . ARG A 1 92 ? 3.694 -10.889 21.420 1.00 90.81 92 ARG A C 1
ATOM 703 O O . ARG A 1 92 ? 3.402 -9.746 21.757 1.00 90.81 92 ARG A O 1
ATOM 710 N N . ILE A 1 93 ? 4.630 -11.158 20.507 1.00 89.06 93 ILE A N 1
ATOM 711 C CA . ILE A 1 93 ? 5.499 -10.131 19.902 1.00 89.06 93 ILE A CA 1
ATOM 712 C C . ILE A 1 93 ? 4.682 -9.163 19.031 1.00 89.06 93 ILE A C 1
ATOM 714 O O . ILE A 1 93 ? 4.831 -7.940 19.124 1.00 89.06 93 ILE A O 1
ATOM 718 N N . ALA A 1 94 ? 3.781 -9.692 18.198 1.00 92.19 94 ALA A N 1
ATOM 719 C CA . ALA A 1 94 ? 2.870 -8.873 17.402 1.00 92.19 94 ALA A CA 1
ATOM 720 C C . ALA A 1 94 ? 1.937 -8.038 18.290 1.00 92.19 94 ALA A C 1
ATOM 722 O O . ALA A 1 94 ? 1.717 -6.862 18.009 1.00 92.19 94 ALA A O 1
ATOM 723 N N . LYS A 1 95 ? 1.421 -8.625 19.375 1.00 93.94 95 LYS A N 1
ATOM 724 C CA . LYS A 1 95 ? 0.495 -7.970 20.305 1.00 93.94 95 LYS A CA 1
ATOM 725 C C . LYS A 1 95 ? 1.142 -6.806 21.057 1.00 93.94 95 LYS A C 1
ATOM 727 O O . LYS A 1 95 ? 0.534 -5.745 21.140 1.00 93.94 95 LYS A O 1
ATOM 732 N N . GLU A 1 96 ? 2.369 -6.978 21.550 1.00 91.88 96 GLU A N 1
ATOM 733 C CA . GLU A 1 96 ? 3.142 -5.931 22.247 1.00 91.88 96 GLU A CA 1
ATOM 734 C C . GLU A 1 96 ? 3.438 -4.717 21.356 1.00 91.88 96 GLU A C 1
ATOM 736 O O . GLU A 1 96 ? 3.520 -3.593 21.840 1.00 91.88 96 GLU A O 1
ATOM 741 N N . SER A 1 97 ? 3.575 -4.940 20.048 1.00 91.62 97 SER A N 1
ATOM 742 C CA . SER A 1 97 ? 3.862 -3.896 19.059 1.00 91.62 97 SER A CA 1
ATOM 743 C C . SER A 1 97 ? 2.636 -3.445 18.258 1.00 91.62 97 SER A C 1
ATOM 745 O O . SER A 1 97 ? 2.786 -2.672 17.311 1.00 91.62 97 SER A O 1
ATOM 747 N N . CYS A 1 98 ? 1.437 -3.939 18.591 1.00 95.00 98 CYS A N 1
ATOM 748 C CA . CYS A 1 98 ? 0.221 -3.689 17.822 1.00 95.00 98 CYS A CA 1
ATOM 749 C C . CYS A 1 98 ? -0.127 -2.194 17.823 1.00 95.00 98 CYS A C 1
ATOM 751 O O . CYS A 1 98 ? -0.328 -1.629 18.895 1.00 95.00 98 CYS A O 1
ATOM 753 N N . PRO A 1 99 ? -0.246 -1.529 16.664 1.00 95.75 99 PRO A N 1
ATOM 754 C CA . PRO A 1 99 ? -0.648 -0.132 16.623 1.00 95.75 99 PRO A CA 1
ATOM 755 C C . PRO A 1 99 ? -2.143 0.023 16.928 1.00 95.75 99 PRO A C 1
ATOM 757 O O . PRO A 1 99 ? -2.926 -0.922 16.797 1.00 95.75 99 PRO A O 1
ATOM 760 N N . SER A 1 100 ? -2.551 1.243 17.270 1.00 96.00 100 SER A N 1
ATOM 761 C CA . SER A 1 100 ? -3.935 1.673 17.080 1.00 96.00 100 SER A CA 1
ATOM 762 C C . SER A 1 100 ? -4.192 1.810 15.581 1.00 96.00 100 SER A C 1
ATOM 764 O O . SER A 1 100 ? -3.386 2.399 14.861 1.00 96.00 100 SER A O 1
ATOM 766 N N . ILE A 1 101 ? -5.290 1.238 15.090 1.00 97.88 101 ILE A N 1
ATOM 767 C CA . ILE A 1 101 ? -5.582 1.188 13.656 1.00 97.88 101 ILE A CA 1
ATOM 768 C C . ILE A 1 101 ? -6.811 2.045 13.382 1.00 97.88 101 ILE A C 1
ATOM 770 O O . ILE A 1 101 ? -7.920 1.721 13.813 1.00 97.88 101 ILE A O 1
ATOM 774 N N . GLN A 1 102 ? -6.598 3.142 12.661 1.00 97.56 102 GLN A N 1
ATOM 775 C CA . GLN A 1 102 ? -7.623 4.136 12.362 1.00 97.56 102 GLN A CA 1
ATOM 776 C C . GLN A 1 102 ? -7.855 4.244 10.855 1.00 97.56 102 GLN A C 1
ATOM 778 O O . GLN A 1 102 ? -6.943 4.065 10.045 1.00 97.56 102 GLN A O 1
ATOM 783 N N . GLN A 1 103 ? -9.095 4.549 10.490 1.00 98.31 103 GLN A N 1
ATOM 784 C CA . GLN A 1 103 ? -9.515 4.900 9.144 1.00 98.31 103 GLN A CA 1
ATOM 785 C C . GLN A 1 103 ? -9.984 6.353 9.121 1.00 98.31 103 GLN A C 1
ATOM 787 O O . GLN A 1 103 ? -11.022 6.679 9.695 1.00 98.31 103 GLN A O 1
ATOM 792 N N . TYR A 1 104 ? -9.242 7.203 8.419 1.00 98.19 104 TYR A N 1
ATOM 793 C CA . TYR A 1 104 ? -9.600 8.598 8.176 1.00 98.19 104 TYR A CA 1
ATOM 794 C C . TYR A 1 104 ? -10.316 8.706 6.834 1.00 98.19 104 TYR A C 1
ATOM 796 O O . TYR A 1 104 ? -9.739 8.408 5.788 1.00 98.19 104 TYR A O 1
ATOM 804 N N . ILE A 1 105 ? -11.588 9.087 6.859 1.00 97.88 105 ILE A N 1
ATOM 805 C CA . ILE A 1 105 ? -12.428 9.201 5.668 1.00 97.88 105 ILE A CA 1
ATOM 806 C C . ILE A 1 105 ? -12.505 10.667 5.277 1.00 97.88 105 ILE A C 1
ATOM 808 O O . ILE A 1 105 ? -13.017 11.487 6.036 1.00 97.88 105 ILE A O 1
ATOM 812 N N . ILE A 1 106 ? -11.982 10.976 4.096 1.00 96.88 106 ILE A N 1
ATOM 813 C CA . ILE A 1 106 ? -11.707 12.342 3.657 1.00 96.88 106 ILE A CA 1
ATOM 814 C C . ILE A 1 106 ? -12.516 12.621 2.399 1.00 96.88 106 ILE A C 1
ATOM 816 O O . ILE A 1 106 ? -12.430 11.856 1.440 1.00 96.88 106 ILE A O 1
ATOM 820 N N . ALA A 1 107 ? -13.298 13.692 2.390 1.00 93.44 107 ALA A N 1
ATOM 821 C CA . ALA A 1 107 ? -14.011 14.143 1.202 1.00 93.44 107 ALA A CA 1
ATOM 822 C C . ALA A 1 107 ? -13.280 15.291 0.524 1.00 93.44 107 ALA A C 1
ATOM 824 O O . ALA A 1 107 ? -12.620 16.108 1.169 1.00 93.44 107 ALA A O 1
ATOM 825 N N . ASP A 1 108 ? -13.435 15.351 -0.790 1.00 88.31 108 ASP A N 1
ATOM 826 C CA . ASP A 1 108 ? -13.025 16.513 -1.554 1.00 88.31 108 ASP A CA 1
ATOM 827 C C . ASP A 1 108 ? -14.061 17.628 -1.370 1.00 88.31 108 ASP A C 1
ATOM 829 O O . ASP A 1 108 ? -15.250 17.404 -1.606 1.00 88.31 108 ASP A O 1
ATOM 833 N N . LEU A 1 109 ? -13.631 18.815 -0.934 1.00 79.19 109 LEU A N 1
ATOM 834 C CA . LEU A 1 109 ? -14.512 19.988 -0.867 1.00 79.19 109 LEU A CA 1
ATOM 835 C C . LEU A 1 109 ? -14.502 20.786 -2.173 1.00 79.19 109 LEU A C 1
ATOM 837 O O . LEU A 1 109 ? -15.320 21.690 -2.338 1.00 79.19 109 LEU A O 1
ATOM 841 N N . ARG A 1 110 ? -13.559 20.502 -3.081 1.00 74.38 110 ARG A N 1
ATOM 842 C CA . ARG A 1 110 ? -13.367 21.273 -4.310 1.00 74.38 110 ARG A CA 1
ATOM 843 C C . ARG A 1 110 ? -13.794 20.472 -5.531 1.00 74.38 110 ARG A C 1
ATOM 845 O O . ARG A 1 110 ? -13.263 19.402 -5.797 1.00 74.38 110 ARG A O 1
ATOM 852 N N . GLU A 1 111 ? -14.643 21.066 -6.360 1.00 61.59 111 GLU A N 1
ATOM 853 C CA . GLU A 1 111 ? -14.925 20.596 -7.724 1.00 61.59 111 GLU A CA 1
ATOM 854 C C . GLU A 1 111 ? -13.885 21.148 -8.729 1.00 61.59 111 GLU A C 1
ATOM 856 O O . GLU A 1 111 ? -14.224 21.607 -9.816 1.00 61.59 111 GLU A O 1
ATOM 861 N N . GLU A 1 112 ? -12.604 21.198 -8.344 1.00 58.09 112 GLU A N 1
ATOM 862 C CA . GLU A 1 112 ? -11.561 21.925 -9.087 1.00 58.09 112 GLU A CA 1
ATOM 863 C C . GLU A 1 112 ? -10.680 21.054 -10.009 1.00 58.09 112 GLU A C 1
ATOM 865 O O . GLU A 1 112 ? -10.605 19.837 -9.827 1.00 58.09 112 GLU A O 1
ATOM 870 N N . PRO A 1 113 ? -9.939 21.674 -10.962 1.00 47.25 113 PRO A N 1
ATOM 871 C CA . PRO A 1 113 ? -9.143 20.967 -11.974 1.00 47.25 113 PRO A CA 1
ATOM 872 C C . PRO A 1 113 ? -7.995 20.116 -11.414 1.00 47.25 113 PRO A C 1
ATOM 874 O O . PRO A 1 113 ? -7.581 19.137 -12.037 1.00 47.25 113 PRO A O 1
ATOM 877 N N . THR A 1 114 ? -7.431 20.488 -10.258 1.00 58.28 114 THR A N 1
ATOM 878 C CA . THR A 1 114 ? -6.330 19.735 -9.646 1.00 58.28 114 THR A CA 1
ATOM 879 C C . THR A 1 114 ? -6.869 18.404 -9.126 1.00 58.28 114 THR A C 1
ATOM 881 O O . THR A 1 114 ? -7.783 18.388 -8.306 1.00 58.28 114 THR A O 1
ATOM 884 N N . SER A 1 115 ? -6.302 17.282 -9.574 1.00 80.06 115 SER A N 1
ATOM 885 C CA . SER A 1 115 ? -6.809 15.951 -9.216 1.00 80.06 115 SER A CA 1
ATOM 886 C C . SER A 1 115 ? -6.790 15.713 -7.699 1.00 80.06 115 SER A C 1
ATOM 888 O O . SER A 1 115 ? -5.747 15.872 -7.057 1.00 80.06 115 SER A O 1
ATOM 890 N N . PHE A 1 116 ? -7.922 15.271 -7.140 1.00 87.62 116 PHE A N 1
ATOM 891 C CA . PHE A 1 116 ? -8.074 14.834 -5.745 1.00 87.62 116 PHE A CA 1
ATOM 892 C C . PHE A 1 116 ? -6.942 13.885 -5.310 1.00 87.62 116 PHE A C 1
ATOM 894 O O . PHE A 1 116 ? -6.371 14.035 -4.232 1.00 87.62 116 PHE A O 1
ATOM 901 N N . ALA A 1 117 ? -6.517 12.977 -6.197 1.00 86.50 117 ALA A N 1
ATOM 902 C CA . ALA A 1 117 ? -5.415 12.048 -5.947 1.00 86.50 117 ALA A CA 1
ATOM 903 C C . ALA A 1 117 ? -4.075 12.752 -5.660 1.00 86.50 117 ALA A C 1
ATOM 905 O O . ALA A 1 117 ? -3.323 12.308 -4.791 1.00 86.50 117 ALA A O 1
ATOM 906 N N . ARG A 1 118 ? -3.789 13.870 -6.342 1.00 86.81 118 ARG A N 1
ATOM 907 C CA . ARG A 1 118 ? -2.567 14.657 -6.114 1.00 86.81 118 ARG A CA 1
ATOM 908 C C . ARG A 1 118 ? -2.604 15.343 -4.754 1.00 86.81 118 ARG A C 1
ATOM 910 O O . ARG A 1 118 ? -1.603 15.339 -4.044 1.00 86.81 118 ARG A O 1
ATOM 917 N N . ARG A 1 119 ? -3.759 15.884 -4.357 1.00 89.31 119 ARG A N 1
ATOM 918 C CA . ARG A 1 119 ? -3.939 16.489 -3.027 1.00 89.31 119 ARG A CA 1
ATOM 919 C C . ARG A 1 119 ? -3.820 15.465 -1.901 1.00 89.31 119 ARG A C 1
ATOM 921 O O . ARG A 1 119 ? -3.188 15.754 -0.891 1.00 89.31 119 ARG A O 1
ATOM 928 N N . LEU A 1 120 ? -4.348 14.256 -2.096 1.00 92.44 120 LEU A N 1
ATOM 929 C CA . LEU A 1 120 ? -4.164 13.145 -1.158 1.00 92.44 120 LEU A CA 1
ATOM 930 C C . LEU A 1 120 ? -2.690 12.754 -1.025 1.00 92.44 120 LEU A C 1
ATOM 932 O O . LEU A 1 120 ? -2.224 12.525 0.086 1.00 92.44 120 LEU A O 1
ATOM 936 N N . PHE A 1 121 ? -1.937 12.726 -2.128 1.00 91.12 121 PHE A N 1
ATOM 937 C CA . PHE A 1 121 ? -0.497 12.477 -2.067 1.00 91.12 121 PHE A CA 1
ATOM 938 C C . PHE A 1 121 ? 0.241 13.565 -1.272 1.00 91.12 121 PHE A C 1
ATOM 940 O O . PHE A 1 121 ? 1.077 13.245 -0.429 1.00 91.12 121 PHE A O 1
ATOM 947 N N . VAL A 1 122 ? -0.090 14.843 -1.485 1.00 89.69 122 VAL A N 1
ATOM 948 C CA . VAL A 1 122 ? 0.494 15.955 -0.712 1.00 89.69 122 VAL A CA 1
ATOM 949 C C . VAL A 1 122 ? 0.132 15.844 0.770 1.00 89.69 122 VAL A C 1
ATOM 951 O O . VAL A 1 122 ? 1.017 15.959 1.615 1.00 89.69 122 VAL A O 1
ATOM 954 N N . LEU A 1 123 ? -1.129 15.543 1.093 1.00 92.88 123 LEU A N 1
ATOM 955 C CA . LEU A 1 123 ? -1.567 15.285 2.466 1.00 92.88 123 LEU A CA 1
ATOM 956 C C . LEU A 1 123 ? -0.766 14.140 3.096 1.00 92.88 123 LEU A C 1
ATOM 958 O O . LEU A 1 123 ? -0.250 14.289 4.199 1.00 92.88 123 LEU A O 1
ATOM 962 N N . GLN A 1 124 ? -0.597 13.023 2.385 1.00 93.62 124 GLN A N 1
ATOM 963 C CA . GLN A 1 124 ? 0.210 11.899 2.858 1.00 93.62 124 GLN A CA 1
ATOM 964 C C . GLN A 1 124 ? 1.637 12.338 3.195 1.00 93.62 124 GLN A C 1
ATOM 966 O O . GLN A 1 124 ? 2.146 11.982 4.256 1.00 93.62 124 GLN A O 1
ATOM 971 N N . LYS A 1 125 ? 2.274 13.119 2.316 1.00 90.88 125 LYS A N 1
ATOM 972 C CA . LYS A 1 125 ? 3.647 13.596 2.518 1.00 90.88 125 LYS A CA 1
ATOM 973 C C . LYS A 1 125 ? 3.772 14.581 3.674 1.00 90.88 125 LYS A C 1
ATOM 975 O O . LYS A 1 125 ? 4.698 14.424 4.466 1.00 90.88 125 LYS A O 1
ATOM 980 N N . SER A 1 126 ? 2.812 15.492 3.836 1.00 91.31 126 SER A N 1
ATOM 981 C CA . SER A 1 126 ? 2.751 16.381 5.005 1.00 91.31 126 SER A CA 1
ATOM 982 C C . SER A 1 126 ? 2.652 15.575 6.305 1.00 91.31 126 SER A C 1
ATOM 984 O O . SER A 1 126 ? 3.458 15.739 7.220 1.00 91.31 126 SER A O 1
ATOM 986 N N . MET A 1 127 ? 1.741 14.599 6.360 1.00 93.50 127 MET A N 1
ATOM 987 C CA . MET A 1 127 ? 1.562 13.756 7.546 1.00 93.50 127 MET A CA 1
ATOM 988 C C . MET A 1 127 ? 2.798 12.896 7.856 1.00 93.50 127 MET A C 1
ATOM 990 O O . MET A 1 127 ? 3.186 12.771 9.018 1.00 93.50 127 MET A O 1
ATOM 994 N N . GLU A 1 128 ? 3.449 12.326 6.835 1.00 91.56 128 GLU A N 1
ATOM 995 C CA . GLU A 1 128 ? 4.718 11.596 6.985 1.00 91.56 128 GLU A CA 1
ATOM 996 C C . GLU A 1 128 ? 5.843 12.494 7.519 1.00 91.56 128 GLU A C 1
ATOM 998 O O . GLU A 1 128 ? 6.639 12.063 8.358 1.00 91.56 128 GLU A O 1
ATOM 1003 N N . GLU A 1 129 ? 5.920 13.740 7.055 1.00 89.12 129 GLU A N 1
ATOM 1004 C CA . GLU A 1 129 ? 6.905 14.713 7.517 1.00 89.12 129 GLU A CA 1
ATOM 1005 C C . GLU A 1 129 ? 6.672 15.126 8.971 1.00 89.12 129 GLU A C 1
ATOM 1007 O O . GLU A 1 129 ? 7.614 15.093 9.769 1.00 89.12 129 GLU A O 1
ATOM 1012 N N . ILE A 1 130 ? 5.429 15.430 9.342 1.00 92.00 130 ILE A N 1
ATOM 1013 C CA . ILE A 1 130 ? 5.051 15.757 10.722 1.00 92.00 130 ILE A CA 1
ATOM 1014 C C . ILE A 1 130 ? 5.370 14.580 11.648 1.00 92.00 130 ILE A C 1
ATOM 1016 O O . ILE A 1 130 ? 5.955 14.765 12.717 1.00 92.00 130 ILE A O 1
ATOM 1020 N N . ALA A 1 131 ? 5.060 13.352 11.228 1.00 91.75 131 ALA A N 1
ATOM 1021 C CA . ALA A 1 131 ? 5.384 12.149 11.989 1.00 91.75 131 ALA A CA 1
ATOM 1022 C C . ALA A 1 131 ? 6.895 11.961 12.163 1.00 91.75 131 ALA A C 1
ATOM 1024 O O . ALA A 1 131 ? 7.361 11.627 13.255 1.00 91.75 131 ALA A O 1
ATOM 1025 N N . ARG A 1 132 ? 7.679 12.205 11.108 1.00 89.00 132 ARG A N 1
ATOM 1026 C CA . ARG A 1 132 ? 9.144 12.160 11.171 1.00 89.00 132 ARG A CA 1
ATOM 1027 C C . ARG A 1 132 ? 9.695 13.217 12.124 1.00 89.00 132 ARG A C 1
ATOM 1029 O O . ARG A 1 132 ? 10.578 12.895 12.914 1.00 89.00 132 ARG A O 1
ATOM 1036 N N . ALA A 1 133 ? 9.175 14.442 12.084 1.00 90.81 133 ALA A N 1
ATOM 1037 C CA . ALA A 1 133 ? 9.574 15.506 13.002 1.00 90.81 133 ALA A CA 1
ATOM 1038 C C . ALA A 1 133 ? 9.220 15.164 14.461 1.00 90.81 133 ALA A C 1
ATOM 1040 O O . ALA A 1 133 ? 10.036 15.380 15.353 1.00 90.81 133 ALA A O 1
ATOM 1041 N N . LYS A 1 134 ? 8.041 14.570 14.697 1.00 92.38 134 LYS A N 1
ATOM 1042 C CA . LYS A 1 134 ? 7.564 14.179 16.034 1.00 92.38 134 LYS A CA 1
ATOM 1043 C C . LYS A 1 134 ? 8.340 13.001 16.631 1.00 92.38 134 LYS A C 1
ATOM 1045 O O . LYS A 1 134 ? 8.655 13.022 17.817 1.00 92.38 134 LYS A O 1
ATOM 1050 N N . TYR A 1 135 ? 8.631 11.965 15.843 1.00 90.50 135 TYR A N 1
ATOM 1051 C CA . TYR A 1 135 ? 9.168 10.698 16.364 1.00 90.50 135 TYR A CA 1
ATOM 1052 C C . TYR A 1 135 ? 10.639 10.427 16.025 1.00 90.50 135 TYR A C 1
ATOM 1054 O O . TYR A 1 135 ? 11.223 9.499 16.592 1.00 90.50 135 TYR A O 1
ATOM 1062 N N . GLY A 1 136 ? 11.251 11.175 15.104 1.00 86.62 136 GLY A N 1
ATOM 1063 C CA . GLY A 1 136 ? 12.641 10.982 14.687 1.00 86.62 136 GLY A CA 1
ATOM 1064 C C . GLY A 1 136 ? 12.936 9.532 14.284 1.00 86.62 136 GLY A C 1
ATOM 1065 O O . GLY A 1 136 ? 12.289 8.964 13.404 1.00 86.62 136 GLY A O 1
ATOM 1066 N N . ILE A 1 137 ? 13.884 8.891 14.974 1.00 78.56 137 ILE A N 1
ATOM 1067 C CA . ILE A 1 137 ? 14.259 7.483 14.739 1.00 78.56 137 ILE A CA 1
ATOM 1068 C C . ILE A 1 137 ? 13.097 6.493 14.947 1.00 78.56 137 ILE A C 1
ATOM 1070 O O . ILE A 1 137 ? 13.110 5.395 14.389 1.00 78.56 137 ILE A O 1
ATOM 1074 N N . HIS A 1 138 ? 12.068 6.879 15.707 1.00 80.38 138 HIS A N 1
ATOM 1075 C CA . HIS A 1 138 ? 10.876 6.076 15.979 1.00 80.38 138 HIS A CA 1
ATOM 1076 C C . HIS A 1 138 ? 9.722 6.363 15.008 1.00 80.38 138 HIS A C 1
ATOM 1078 O O . HIS A 1 138 ? 8.586 5.992 15.292 1.00 80.38 138 HIS A O 1
ATOM 1084 N N . GLN A 1 139 ? 9.985 6.970 13.845 1.00 76.81 139 GLN A N 1
ATOM 1085 C CA . GLN A 1 139 ? 8.973 7.306 12.828 1.00 76.81 139 GLN A CA 1
ATOM 1086 C C . GLN A 1 139 ? 8.029 6.152 12.445 1.00 76.81 139 GLN A C 1
ATOM 1088 O O . GLN A 1 139 ? 6.889 6.400 12.082 1.00 76.81 139 GLN A O 1
ATOM 1093 N N . LYS A 1 140 ? 8.449 4.888 12.608 1.00 81.00 140 LYS A N 1
ATOM 1094 C CA . LYS A 1 140 ? 7.614 3.690 12.378 1.00 81.00 140 LYS A CA 1
ATOM 1095 C C . LYS A 1 140 ? 6.402 3.565 13.317 1.00 81.00 140 LYS A C 1
ATOM 1097 O O . LYS A 1 140 ? 5.555 2.710 13.072 1.00 81.00 140 LYS A O 1
ATOM 1102 N N . ARG A 1 141 ? 6.320 4.384 14.374 1.00 86.94 141 ARG A N 1
ATOM 1103 C CA . ARG A 1 141 ? 5.148 4.499 15.263 1.00 86.94 141 ARG A CA 1
ATOM 1104 C C . ARG A 1 141 ? 3.919 5.077 14.552 1.00 86.94 141 ARG A C 1
ATOM 1106 O O . ARG A 1 141 ? 2.802 4.825 14.991 1.00 86.94 141 ARG A O 1
ATOM 1113 N N . PHE A 1 142 ? 4.128 5.810 13.459 1.00 94.00 142 PHE A N 1
ATOM 1114 C CA . PHE A 1 142 ? 3.085 6.305 12.570 1.00 94.00 142 PHE A CA 1
ATOM 1115 C C . PHE A 1 142 ? 3.308 5.733 11.172 1.00 94.00 142 PHE A C 1
ATOM 1117 O O . PHE A 1 142 ? 4.408 5.818 10.627 1.00 94.00 142 PHE A O 1
ATOM 1124 N N . HIS A 1 143 ? 2.279 5.146 10.567 1.00 95.38 143 HIS A N 1
ATOM 1125 C CA . HIS A 1 143 ? 2.402 4.617 9.210 1.00 95.38 143 HIS A CA 1
ATOM 1126 C C . HIS A 1 143 ? 1.084 4.675 8.450 1.00 95.38 143 HIS A C 1
ATOM 1128 O O . HIS A 1 143 ? 0.089 4.081 8.861 1.00 95.38 143 HIS A O 1
ATOM 1134 N N . ILE A 1 144 ? 1.097 5.326 7.290 1.00 97.06 144 ILE A N 1
ATOM 1135 C CA . ILE A 1 144 ? -0.040 5.344 6.366 1.00 97.06 144 ILE A CA 1
ATOM 1136 C C . ILE A 1 144 ? 0.059 4.100 5.480 1.00 97.06 144 ILE A C 1
ATOM 1138 O O . ILE A 1 144 ? 0.886 4.035 4.564 1.00 97.06 144 ILE A O 1
ATOM 1142 N N . CYS A 1 145 ? -0.778 3.100 5.767 1.00 97.88 145 CYS A N 1
ATOM 1143 C CA . CYS A 1 145 ? -0.846 1.844 5.015 1.00 97.88 145 CYS A CA 1
ATOM 1144 C C . CYS A 1 145 ? -1.362 2.066 3.595 1.00 97.88 145 CYS A C 1
ATOM 1146 O O . CYS A 1 145 ? -0.845 1.476 2.650 1.00 97.88 145 CYS A O 1
ATOM 1148 N N . SER A 1 146 ? -2.373 2.919 3.460 1.00 98.06 146 SER A N 1
ATOM 1149 C CA . SER A 1 146 ? -2.953 3.343 2.189 1.00 98.06 146 SER A CA 1
ATOM 1150 C C . SER A 1 146 ? -3.714 4.645 2.395 1.00 98.06 146 SER A C 1
ATOM 1152 O O . SER A 1 146 ? -4.400 4.771 3.405 1.00 98.06 146 SER A O 1
ATOM 1154 N N . LEU A 1 147 ? -3.659 5.557 1.429 1.00 97.62 147 LEU A N 1
ATOM 1155 C CA . LEU A 1 147 ? -4.550 6.711 1.324 1.00 97.62 147 LEU A CA 1
ATOM 1156 C C . LEU A 1 147 ? -4.996 6.824 -0.138 1.00 97.62 147 LEU A C 1
ATOM 1158 O O . LEU A 1 147 ? -4.207 7.198 -1.002 1.00 97.62 147 LEU A O 1
ATOM 1162 N N . SER A 1 148 ? -6.227 6.406 -0.437 1.00 95.44 148 SER A N 1
ATOM 1163 C CA . SER A 1 148 ? -6.738 6.364 -1.816 1.00 95.44 148 SER A CA 1
ATOM 1164 C C . SER A 1 148 ? -8.254 6.508 -1.876 1.00 95.44 148 SER A C 1
ATOM 1166 O O . SER A 1 148 ? -8.937 6.354 -0.864 1.00 95.44 148 SER A O 1
ATOM 1168 N N . THR A 1 149 ? -8.774 6.759 -3.076 1.00 94.50 149 THR A N 1
ATOM 1169 C CA . THR A 1 149 ? -10.210 6.813 -3.401 1.00 94.50 149 THR A CA 1
ATOM 1170 C C . THR A 1 149 ? -10.771 5.486 -3.912 1.00 94.50 149 THR A C 1
ATOM 1172 O O . THR A 1 149 ? -11.986 5.328 -4.023 1.00 94.50 149 THR A O 1
ATOM 1175 N N . ASP A 1 150 ? -9.902 4.522 -4.223 1.00 93.75 150 ASP A N 1
ATOM 1176 C CA . ASP A 1 150 ? -10.263 3.254 -4.863 1.00 93.75 150 ASP A CA 1
ATOM 1177 C C . ASP A 1 150 ? -9.765 2.010 -4.112 1.00 93.75 150 ASP A C 1
ATOM 1179 O O . ASP A 1 150 ? -10.436 0.978 -4.159 1.00 93.75 150 ASP A O 1
ATOM 1183 N N . SER A 1 151 ? -8.652 2.104 -3.378 1.00 96.12 151 SER A N 1
ATOM 1184 C CA . SER A 1 151 ? -8.008 0.986 -2.682 1.00 96.12 151 SER A CA 1
ATOM 1185 C C . SER A 1 151 ? -7.796 1.214 -1.185 1.00 96.12 151 SER A C 1
ATOM 1187 O O . SER A 1 151 ? -7.514 2.331 -0.756 1.00 96.12 151 SER A O 1
ATOM 1189 N N . ILE A 1 152 ? -7.803 0.133 -0.410 1.00 98.06 152 ILE A N 1
ATOM 1190 C CA . ILE A 1 152 ? -7.479 0.107 1.018 1.00 98.06 152 ILE A CA 1
ATOM 1191 C C . ILE A 1 152 ? -6.608 -1.109 1.358 1.00 98.06 152 ILE A C 1
ATOM 1193 O O . ILE A 1 152 ? -6.844 -2.206 0.848 1.00 98.06 152 ILE A O 1
ATOM 1197 N N . CYS A 1 153 ? -5.596 -0.920 2.208 1.00 98.44 153 CYS A N 1
ATOM 1198 C CA . CYS A 1 153 ? -4.670 -1.977 2.618 1.00 98.44 153 CYS A CA 1
ATOM 1199 C C . CYS A 1 153 ? -4.956 -2.460 4.048 1.00 98.44 153 CYS A C 1
ATOM 1201 O O . CYS A 1 153 ? -4.772 -1.712 5.005 1.00 98.44 153 CYS A O 1
ATOM 1203 N N . TYR A 1 154 ? -5.362 -3.721 4.199 1.00 98.44 154 TYR A N 1
ATOM 1204 C CA . TYR A 1 154 ? -5.480 -4.418 5.483 1.00 98.44 154 TYR A CA 1
ATOM 1205 C C . TYR A 1 154 ? -4.268 -5.330 5.663 1.00 98.44 154 TYR A C 1
ATOM 1207 O O . TYR A 1 154 ? -4.154 -6.340 4.973 1.00 98.44 154 TYR A O 1
ATOM 1215 N N . LYS A 1 155 ? -3.355 -4.998 6.579 1.00 97.75 155 LYS A N 1
ATOM 1216 C CA . LYS A 1 155 ? -2.121 -5.768 6.801 1.00 97.75 155 LYS A CA 1
ATOM 1217 C C . LYS A 1 155 ? -1.763 -5.864 8.276 1.00 97.75 155 LYS A C 1
ATOM 1219 O O . LYS A 1 155 ? -2.006 -4.928 9.024 1.00 97.75 155 LYS A O 1
ATOM 1224 N N . ALA A 1 156 ? -1.178 -6.975 8.700 1.00 96.19 156 ALA A N 1
ATOM 1225 C CA . ALA A 1 156 ? -0.847 -7.207 10.103 1.00 96.19 156 ALA A CA 1
ATOM 1226 C C . ALA A 1 156 ? 0.321 -8.185 10.265 1.00 96.19 156 ALA A C 1
ATOM 1228 O O . ALA A 1 156 ? 0.634 -8.950 9.350 1.00 96.19 156 ALA A O 1
ATOM 1229 N N . LEU A 1 157 ? 0.937 -8.196 11.452 1.00 94.31 157 LEU A N 1
ATOM 1230 C CA . LEU A 1 157 ? 1.935 -9.198 11.854 1.00 94.31 157 LEU A CA 1
ATOM 1231 C C . LEU A 1 157 ? 1.257 -10.495 12.314 1.00 94.31 157 LEU A C 1
ATOM 1233 O O . LEU A 1 157 ? 1.305 -10.881 13.479 1.00 94.31 157 LEU A O 1
ATOM 1237 N N . THR A 1 158 ? 0.566 -11.151 11.389 1.00 91.19 158 THR A N 1
ATOM 1238 C CA . THR A 1 158 ? -0.220 -12.358 11.656 1.00 91.19 158 THR A CA 1
ATOM 1239 C C . THR A 1 158 ? -0.055 -13.364 10.515 1.00 91.19 158 THR A C 1
ATOM 1241 O O . THR A 1 158 ? 0.237 -12.963 9.381 1.00 91.19 158 THR A O 1
ATOM 1244 N N . PRO A 1 159 ? -0.167 -14.678 10.762 1.00 89.00 159 PRO A N 1
ATOM 1245 C CA . PRO A 1 159 ? -0.250 -15.665 9.694 1.00 89.00 159 PRO A CA 1
ATOM 1246 C C . PRO A 1 159 ? -1.361 -15.331 8.689 1.00 89.00 159 PRO A C 1
ATOM 1248 O O . PRO A 1 159 ? -2.381 -14.733 9.022 1.00 89.00 159 PRO A O 1
ATOM 1251 N N . SER A 1 160 ? -1.205 -15.753 7.432 1.00 88.44 160 SER A N 1
ATOM 1252 C CA . SER A 1 160 ? -2.202 -15.431 6.396 1.00 88.44 160 SER A CA 1
ATOM 1253 C C . SER A 1 160 ? -3.610 -15.965 6.704 1.00 88.44 160 SER A C 1
ATOM 1255 O O . SER A 1 160 ? -4.588 -15.386 6.250 1.00 88.44 160 SER A O 1
ATOM 1257 N N . GLN A 1 161 ? -3.716 -17.050 7.476 1.00 89.12 161 GLN A N 1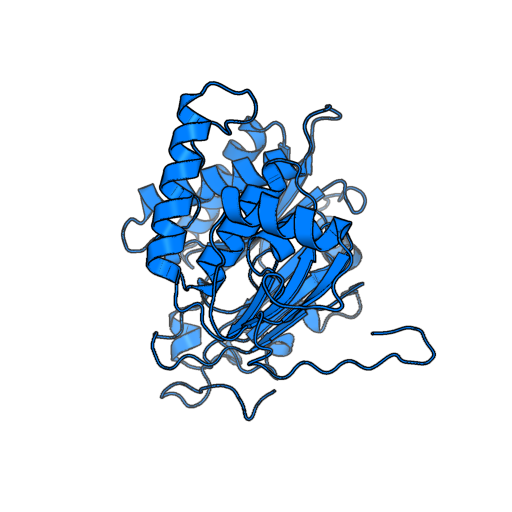
ATOM 1258 C CA . GLN A 1 161 ? -4.982 -17.714 7.823 1.00 89.12 161 GLN A CA 1
ATOM 1259 C C . GLN A 1 161 ? -5.749 -17.053 8.979 1.00 89.12 161 GLN A C 1
ATOM 1261 O O . GLN A 1 161 ? -6.835 -17.505 9.331 1.00 89.12 161 GLN A O 1
ATOM 1266 N N . THR A 1 162 ? -5.157 -16.052 9.627 1.00 91.44 162 THR A N 1
ATOM 1267 C CA . THR A 1 162 ? -5.717 -15.385 10.812 1.00 91.44 162 THR A CA 1
ATOM 1268 C C . THR A 1 162 ? -5.991 -13.906 10.569 1.00 91.44 162 THR A C 1
ATOM 1270 O O . THR A 1 162 ? -6.454 -13.217 11.474 1.00 91.44 162 THR A O 1
ATOM 1273 N N . LEU A 1 163 ? -5.737 -13.406 9.355 1.00 93.75 163 LEU A N 1
ATOM 1274 C CA . LEU A 1 163 ? -5.929 -12.000 9.010 1.00 93.75 163 LEU A CA 1
ATOM 1275 C C . LEU A 1 163 ? -7.407 -11.578 9.077 1.00 93.75 163 LEU A C 1
ATOM 1277 O O . LEU A 1 163 ? -7.702 -10.482 9.545 1.00 93.75 163 LEU A O 1
ATOM 1281 N N . ASP A 1 164 ? -8.323 -12.450 8.659 1.00 94.75 164 ASP A N 1
ATOM 1282 C CA . ASP A 1 164 ? -9.779 -12.263 8.731 1.00 94.75 164 ASP A CA 1
ATOM 1283 C C . ASP A 1 164 ? -10.327 -12.340 10.162 1.00 94.75 164 ASP A C 1
ATOM 1285 O O . ASP A 1 164 ? -11.314 -11.683 10.490 1.00 94.75 164 ASP A O 1
ATOM 1289 N N . LYS A 1 165 ? -9.659 -13.103 11.030 1.00 95.94 165 LYS A N 1
ATOM 1290 C CA . LYS A 1 165 ? -9.958 -13.146 12.466 1.00 95.94 165 LYS A CA 1
ATOM 1291 C C . LYS A 1 165 ? -9.453 -11.893 13.176 1.00 95.94 165 LYS A C 1
ATOM 1293 O O . LYS A 1 165 ? -10.158 -11.349 14.016 1.00 95.94 165 LYS A O 1
ATOM 1298 N N . PHE A 1 166 ? -8.259 -11.419 12.814 1.00 97.44 166 PHE A N 1
ATOM 1299 C CA . PHE A 1 166 ? -7.696 -10.186 13.360 1.00 97.44 166 PHE A CA 1
ATOM 1300 C C . PHE A 1 166 ? -8.514 -8.964 12.934 1.00 97.44 166 PHE A C 1
ATOM 1302 O O . PHE A 1 166 ? -8.900 -8.171 13.785 1.00 97.44 166 PHE A O 1
ATOM 1309 N N . TYR A 1 167 ? -8.814 -8.816 11.640 1.00 98.19 167 TYR A N 1
ATOM 1310 C CA . TYR A 1 167 ? -9.660 -7.743 11.117 1.00 98.19 167 TYR A CA 1
ATOM 1311 C C . TYR A 1 167 ? -11.092 -8.221 10.909 1.00 98.19 167 TYR A C 1
ATOM 1313 O O . TYR A 1 167 ? -11.452 -8.691 9.831 1.00 98.19 167 TYR A O 1
ATOM 1321 N N . THR A 1 168 ? -11.945 -7.995 11.903 1.00 96.31 168 THR A N 1
ATOM 1322 C CA . THR A 1 168 ? -13.358 -8.417 11.856 1.00 96.31 168 THR A CA 1
ATOM 1323 C C . THR A 1 168 ? -14.160 -7.794 10.703 1.00 96.31 168 THR A C 1
ATOM 1325 O O . THR A 1 168 ? -15.177 -8.348 10.286 1.00 96.31 168 THR A O 1
ATOM 1328 N N . ASP A 1 169 ? -13.678 -6.684 10.128 1.00 97.50 169 ASP A N 1
ATOM 1329 C CA . ASP A 1 169 ? -14.200 -6.120 8.878 1.00 97.50 169 ASP A CA 1
ATOM 1330 C C . ASP A 1 169 ? -14.188 -7.140 7.733 1.00 97.50 169 ASP A C 1
ATOM 1332 O O . ASP A 1 169 ? -15.163 -7.223 6.990 1.00 97.50 169 ASP A O 1
ATOM 1336 N N . LEU A 1 170 ? -13.119 -7.932 7.598 1.00 96.94 170 LEU A N 1
ATOM 1337 C CA . LEU A 1 170 ? -12.945 -8.889 6.499 1.00 96.94 170 LEU A CA 1
ATOM 1338 C C . LEU A 1 170 ? -13.939 -10.057 6.576 1.00 96.94 170 LEU A C 1
ATOM 1340 O O . LEU A 1 170 ? -14.288 -10.632 5.550 1.00 96.94 170 LEU A O 1
ATOM 1344 N N . ALA A 1 171 ? -14.429 -10.380 7.775 1.00 94.62 171 ALA A N 1
ATOM 1345 C CA . ALA A 1 171 ? -15.468 -11.388 7.989 1.00 94.62 171 ALA A CA 1
ATOM 1346 C C . ALA A 1 171 ? -16.898 -10.829 7.819 1.00 94.62 171 ALA A C 1
ATOM 1348 O O . ALA A 1 171 ? -17.884 -11.572 7.878 1.00 94.62 171 ALA A O 1
ATOM 1349 N N . ASN A 1 172 ? -17.053 -9.515 7.629 1.00 95.50 172 ASN A N 1
ATOM 1350 C CA . ASN A 1 172 ? -18.358 -8.879 7.516 1.00 95.50 172 ASN A CA 1
ATOM 1351 C C . ASN A 1 172 ? -18.992 -9.159 6.145 1.00 95.50 172 ASN A C 1
ATOM 1353 O O . ASN A 1 172 ? -18.414 -8.861 5.107 1.00 95.50 172 ASN A O 1
ATOM 1357 N N . LYS A 1 173 ? -20.248 -9.622 6.126 1.00 94.62 173 LYS A N 1
ATOM 1358 C CA . LYS A 1 173 ? -21.006 -9.890 4.885 1.00 94.62 173 LYS A CA 1
ATOM 1359 C C . LYS A 1 173 ? -21.197 -8.666 3.978 1.00 94.62 173 LYS A C 1
ATOM 1361 O O . LYS A 1 173 ? -21.518 -8.827 2.807 1.00 94.62 173 LYS A O 1
ATOM 1366 N N . LYS A 1 174 ? -21.055 -7.450 4.515 1.00 94.44 174 LYS A N 1
ATOM 1367 C CA . LYS A 1 174 ? -21.114 -6.190 3.755 1.00 94.44 174 LYS A CA 1
ATOM 1368 C C . LYS A 1 174 ? -19.751 -5.756 3.208 1.00 94.44 174 LYS A C 1
ATOM 1370 O O . LYS A 1 174 ? -19.665 -4.720 2.551 1.00 94.44 174 LYS A O 1
ATOM 1375 N N . PHE A 1 175 ? -18.690 -6.508 3.496 1.00 97.06 175 PHE A N 1
ATOM 1376 C CA . PHE A 1 175 ? -17.392 -6.313 2.876 1.00 97.06 175 PHE A CA 1
ATOM 1377 C C . PHE A 1 175 ? -17.431 -6.919 1.473 1.00 97.06 175 PHE A C 1
ATOM 1379 O O . PHE A 1 175 ? -17.583 -8.125 1.303 1.00 97.06 175 PHE A O 1
ATOM 1386 N N . ALA A 1 176 ? -17.286 -6.073 0.459 1.00 95.50 176 ALA A N 1
ATOM 1387 C CA . ALA A 1 176 ? -17.194 -6.494 -0.929 1.00 95.50 176 ALA A CA 1
ATOM 1388 C C . ALA A 1 176 ? -15.988 -5.821 -1.577 1.00 95.50 176 ALA A C 1
ATOM 1390 O O . ALA A 1 176 ? -15.716 -4.644 -1.324 1.00 95.50 176 ALA A O 1
ATOM 1391 N N . SER A 1 177 ? -15.278 -6.570 -2.419 1.00 95.50 177 SER A N 1
ATOM 1392 C CA . SER A 1 177 ? -14.121 -6.064 -3.141 1.00 95.50 177 SER A CA 1
ATOM 1393 C C . SER A 1 177 ? -14.129 -6.493 -4.601 1.00 95.50 177 SER A C 1
ATOM 1395 O O . SER A 1 177 ? -14.526 -7.612 -4.913 1.00 95.50 177 SER A O 1
ATOM 1397 N N . LYS A 1 178 ? -13.697 -5.596 -5.492 1.00 93.62 178 LYS A N 1
ATOM 1398 C CA . LYS A 1 178 ? -13.606 -5.853 -6.941 1.00 93.62 178 LYS A CA 1
ATOM 1399 C C . LYS A 1 178 ? -12.316 -6.571 -7.339 1.00 93.62 178 LYS A C 1
ATOM 1401 O O . LYS A 1 178 ? -12.255 -7.152 -8.414 1.00 93.62 178 LYS A O 1
ATOM 1406 N N . PHE A 1 179 ? -11.287 -6.487 -6.502 1.00 95.75 179 PHE A N 1
ATOM 1407 C CA . PHE A 1 179 ? -9.983 -7.101 -6.720 1.00 95.75 179 PHE A CA 1
ATOM 1408 C C . PHE A 1 179 ? -9.350 -7.435 -5.369 1.00 95.75 179 PHE A C 1
ATOM 1410 O O . PHE A 1 179 ? -9.736 -6.874 -4.342 1.00 95.75 179 PHE A O 1
ATOM 1417 N N . ALA A 1 180 ? -8.342 -8.302 -5.376 1.00 95.81 180 ALA A N 1
ATOM 1418 C CA . ALA A 1 180 ? -7.500 -8.522 -4.213 1.00 95.81 180 ALA A CA 1
ATOM 1419 C C . ALA A 1 180 ? -6.051 -8.750 -4.636 1.00 95.81 180 ALA A C 1
ATOM 1421 O O . ALA A 1 180 ? -5.764 -9.659 -5.411 1.00 95.81 180 ALA A O 1
ATOM 1422 N N . VAL A 1 181 ? -5.133 -7.953 -4.091 1.00 96.88 181 VAL A N 1
ATOM 1423 C CA . VAL A 1 181 ? -3.701 -8.267 -4.106 1.00 96.88 181 VAL A CA 1
ATOM 1424 C C . VAL A 1 181 ? -3.341 -8.797 -2.728 1.00 96.88 181 VAL A C 1
ATOM 1426 O O . VAL A 1 181 ? -3.486 -8.101 -1.724 1.00 96.88 181 VAL A O 1
ATOM 1429 N N . VAL A 1 182 ? -2.888 -10.045 -2.681 1.00 95.56 182 VAL A N 1
ATOM 1430 C CA . VAL A 1 182 ? -2.553 -10.745 -1.439 1.00 95.56 182 VAL A CA 1
ATOM 1431 C C . VAL A 1 182 ? -1.045 -10.847 -1.319 1.00 95.56 182 VAL A C 1
ATOM 1433 O O . VAL A 1 182 ? -0.370 -11.227 -2.276 1.00 95.56 182 VAL A O 1
ATOM 1436 N N . HIS A 1 183 ? -0.510 -10.569 -0.135 1.00 95.12 183 HIS A N 1
ATOM 1437 C CA . HIS A 1 183 ? 0.899 -10.811 0.142 1.00 95.12 183 HIS A CA 1
ATOM 1438 C C . HIS A 1 183 ? 1.099 -11.488 1.487 1.00 95.12 183 HIS A C 1
ATOM 1440 O O . HIS A 1 183 ? 0.380 -11.249 2.459 1.00 95.12 183 HIS A O 1
ATOM 1446 N N . ARG A 1 184 ? 2.114 -12.345 1.521 1.00 90.62 184 ARG A N 1
ATOM 1447 C CA . ARG A 1 184 ? 2.667 -12.920 2.735 1.00 90.62 184 ARG A CA 1
ATOM 1448 C C . ARG A 1 184 ? 4.174 -12.755 2.682 1.00 90.62 184 ARG A C 1
ATOM 1450 O O . ARG A 1 184 ? 4.823 -13.211 1.738 1.00 90.62 184 ARG A O 1
ATOM 1457 N N . ARG A 1 185 ? 4.715 -12.131 3.718 1.00 85.75 185 ARG A N 1
ATOM 1458 C CA . ARG A 1 185 ? 6.131 -11.824 3.827 1.00 85.75 185 ARG A CA 1
ATOM 1459 C C . ARG A 1 185 ? 6.914 -13.002 4.405 1.00 85.75 185 ARG A C 1
ATOM 1461 O O . ARG A 1 185 ? 6.411 -13.772 5.221 1.00 85.75 185 ARG A O 1
ATOM 1468 N N . PHE A 1 186 ? 8.160 -13.105 3.960 1.00 82.75 186 PHE A N 1
ATOM 1469 C CA . PHE A 1 186 ? 9.217 -13.896 4.575 1.00 82.75 186 PHE A CA 1
ATOM 1470 C C . PHE A 1 186 ? 10.433 -12.983 4.700 1.00 82.75 186 PHE A C 1
ATOM 1472 O O . PHE A 1 186 ? 10.839 -12.379 3.706 1.00 82.75 186 PHE A O 1
ATOM 1479 N N . SER A 1 187 ? 10.970 -12.820 5.902 1.00 72.56 187 SER A N 1
ATOM 1480 C CA . SER A 1 187 ? 12.082 -11.916 6.183 1.00 72.56 187 SER A CA 1
ATOM 1481 C C . SER A 1 187 ? 13.180 -12.649 6.931 1.00 72.56 187 SER A C 1
ATOM 1483 O O . SER A 1 187 ? 13.000 -13.052 8.072 1.00 72.56 187 SER A O 1
ATOM 1485 N N . THR A 1 188 ? 14.357 -12.744 6.320 1.00 62.19 188 THR A N 1
ATOM 1486 C CA . THR A 1 188 ? 15.560 -13.279 6.976 1.00 62.19 188 THR A CA 1
ATOM 1487 C C . THR A 1 188 ? 16.398 -12.200 7.662 1.00 62.19 188 THR A C 1
ATOM 1489 O O . THR A 1 188 ? 17.261 -12.525 8.467 1.00 62.19 188 THR A O 1
ATOM 1492 N N . ASN A 1 189 ? 16.154 -10.919 7.354 1.00 58.19 189 ASN A N 1
ATOM 1493 C CA . ASN A 1 189 ? 17.115 -9.837 7.621 1.00 58.19 189 ASN A CA 1
ATOM 1494 C C . ASN A 1 189 ? 16.572 -8.716 8.524 1.00 58.19 189 ASN A C 1
ATOM 1496 O O . ASN A 1 189 ? 17.305 -7.794 8.871 1.00 58.19 189 ASN A O 1
ATOM 1500 N N . THR A 1 190 ? 15.287 -8.740 8.887 1.00 62.47 190 THR A N 1
ATOM 1501 C CA . THR A 1 190 ? 14.669 -7.676 9.698 1.00 62.47 190 THR A CA 1
ATOM 1502 C C . THR A 1 190 ? 13.726 -8.247 10.741 1.00 62.47 190 THR A C 1
ATOM 1504 O O . THR A 1 190 ? 13.013 -9.210 10.458 1.00 62.47 190 THR A O 1
ATOM 1507 N N . LEU A 1 191 ? 13.687 -7.613 11.915 1.00 74.31 191 LEU A N 1
ATOM 1508 C CA . LEU A 1 191 ? 12.678 -7.902 12.928 1.00 74.31 191 LEU A CA 1
ATOM 1509 C C . LEU A 1 191 ? 11.273 -7.581 12.383 1.00 74.31 191 LEU A C 1
ATOM 1511 O O . LEU A 1 191 ? 11.121 -6.583 11.663 1.00 74.31 191 LEU A O 1
ATOM 1515 N N . PRO A 1 192 ? 10.249 -8.387 12.720 1.00 78.94 192 PRO A N 1
ATOM 1516 C CA . PRO A 1 192 ? 8.869 -8.104 12.350 1.00 78.94 192 PRO A CA 1
ATOM 1517 C C . PRO A 1 192 ? 8.460 -6.696 12.792 1.00 78.94 192 PRO A C 1
ATOM 1519 O O . PRO A 1 192 ? 8.619 -6.320 13.951 1.00 78.94 192 PRO A O 1
ATOM 1522 N N . ALA A 1 193 ? 7.937 -5.908 11.857 1.00 89.50 193 ALA A N 1
ATOM 1523 C CA . ALA A 1 193 ? 7.432 -4.570 12.130 1.00 89.50 193 ALA A CA 1
ATOM 1524 C C . ALA A 1 193 ? 6.186 -4.314 11.286 1.00 89.50 193 ALA A C 1
ATOM 1526 O O . ALA A 1 193 ? 6.202 -4.523 10.072 1.00 89.50 193 ALA A O 1
ATOM 1527 N N . TRP A 1 194 ? 5.122 -3.824 11.921 1.00 94.19 194 TRP A N 1
ATOM 1528 C CA . TRP A 1 194 ? 3.816 -3.597 11.296 1.00 94.19 194 TRP A CA 1
ATOM 1529 C C . TRP A 1 194 ? 3.879 -2.809 9.974 1.00 94.19 194 TRP A C 1
ATOM 1531 O O . TRP A 1 194 ? 3.283 -3.263 8.992 1.00 94.19 194 TRP A O 1
ATOM 1541 N N . PRO A 1 195 ? 4.647 -1.703 9.861 1.00 94.31 195 PRO A N 1
ATOM 1542 C CA . PRO A 1 195 ? 4.777 -0.970 8.598 1.00 94.31 195 PRO A CA 1
ATOM 1543 C C . PRO A 1 195 ? 5.374 -1.781 7.439 1.00 94.31 195 PRO A C 1
ATOM 1545 O O . PRO A 1 195 ? 5.076 -1.481 6.282 1.00 94.31 195 PRO A O 1
ATOM 1548 N N . LEU A 1 196 ? 6.200 -2.794 7.738 1.00 92.44 196 LEU A N 1
ATOM 1549 C CA . LEU A 1 196 ? 6.933 -3.604 6.756 1.00 92.44 196 LEU A CA 1
ATOM 1550 C C . LEU A 1 196 ? 6.131 -4.795 6.220 1.00 92.44 196 LEU A C 1
ATOM 1552 O O . LEU A 1 196 ? 6.547 -5.406 5.234 1.00 92.44 196 LEU A O 1
ATOM 1556 N N . ALA A 1 197 ? 4.994 -5.128 6.840 1.00 94.56 197 ALA A N 1
ATOM 1557 C CA . ALA A 1 197 ? 4.040 -6.047 6.235 1.00 94.56 197 ALA A CA 1
ATOM 1558 C C . ALA A 1 197 ? 3.578 -5.483 4.881 1.00 94.56 197 ALA A C 1
ATOM 1560 O O . ALA A 1 197 ? 3.542 -4.267 4.674 1.00 94.56 197 ALA A O 1
ATOM 1561 N N . GLN A 1 198 ? 3.21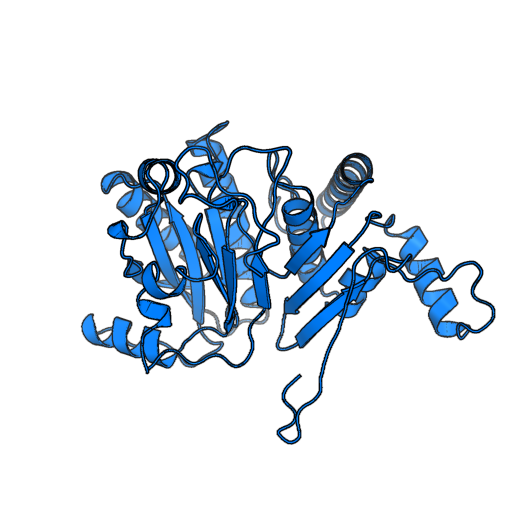7 -6.369 3.965 1.00 95.81 198 GLN A N 1
ATOM 1562 C CA . GLN A 1 198 ? 2.776 -6.029 2.616 1.00 95.81 198 GLN A CA 1
ATOM 1563 C C . GLN A 1 198 ? 1.331 -6.495 2.399 1.00 95.81 198 GLN A C 1
ATOM 1565 O O . GLN A 1 198 ? 0.887 -7.385 3.129 1.00 95.81 198 GLN A O 1
ATOM 1570 N N . PRO A 1 199 ? 0.598 -5.947 1.411 1.00 97.50 199 PRO A N 1
ATOM 1571 C CA . PRO A 1 199 ? 1.038 -5.009 0.364 1.00 97.50 199 PRO A CA 1
ATOM 1572 C C . PRO A 1 199 ? 1.434 -3.601 0.836 1.00 97.50 199 PRO A C 1
ATOM 1574 O O . PRO A 1 199 ? 1.098 -3.171 1.945 1.00 97.50 199 PRO A O 1
ATOM 1577 N N . PHE A 1 200 ? 2.152 -2.881 -0.026 1.00 96.62 200 PHE A N 1
ATOM 1578 C CA . PHE A 1 200 ? 2.300 -1.428 0.063 1.00 96.62 200 PHE A CA 1
ATOM 1579 C C . PHE A 1 200 ? 1.146 -0.731 -0.681 1.00 96.62 200 PHE A C 1
ATOM 1581 O O . PHE A 1 200 ? 0.088 -1.334 -0.880 1.00 96.62 200 PHE A O 1
ATOM 1588 N N . ARG A 1 201 ? 1.275 0.559 -1.008 1.00 95.12 201 ARG A N 1
ATOM 1589 C CA . ARG A 1 201 ? 0.139 1.385 -1.452 1.00 95.12 201 ARG A CA 1
ATOM 1590 C C . ARG A 1 201 ? -0.304 1.047 -2.864 1.00 95.12 201 ARG A C 1
ATOM 1592 O O . ARG A 1 201 ? -1.491 1.169 -3.164 1.00 95.12 201 ARG A O 1
ATOM 1599 N N . LYS A 1 202 ? 0.643 0.680 -3.726 1.00 95.00 202 LYS A N 1
ATOM 1600 C CA . LYS A 1 202 ? 0.425 0.349 -5.139 1.00 95.00 202 LYS A CA 1
ATOM 1601 C C . LYS A 1 202 ? 0.892 -1.058 -5.471 1.00 95.00 202 LYS A C 1
ATOM 1603 O O . LYS A 1 202 ? 0.337 -1.655 -6.392 1.00 95.00 202 LYS A O 1
ATOM 1608 N N . ILE A 1 203 ? 1.875 -1.587 -4.741 1.00 96.19 203 ILE A N 1
ATOM 1609 C CA . ILE A 1 203 ? 2.535 -2.845 -5.094 1.00 96.19 203 ILE A CA 1
ATOM 1610 C C . ILE A 1 203 ? 2.622 -3.858 -3.945 1.00 96.19 203 ILE A C 1
ATOM 1612 O O . ILE A 1 203 ? 2.614 -3.528 -2.758 1.00 96.19 203 ILE A O 1
ATOM 1616 N N . ALA A 1 204 ? 2.761 -5.121 -4.324 1.00 97.06 204 ALA A N 1
ATOM 1617 C CA . ALA A 1 204 ? 3.202 -6.224 -3.489 1.00 97.06 204 ALA A CA 1
ATOM 1618 C C . ALA A 1 204 ? 4.348 -6.942 -4.206 1.00 97.06 204 ALA A C 1
ATOM 1620 O O . ALA A 1 204 ? 4.230 -7.299 -5.375 1.00 97.06 204 ALA A O 1
ATOM 1621 N N . HIS A 1 205 ? 5.452 -7.159 -3.508 1.00 96.44 205 HIS A N 1
ATOM 1622 C CA . HIS A 1 205 ? 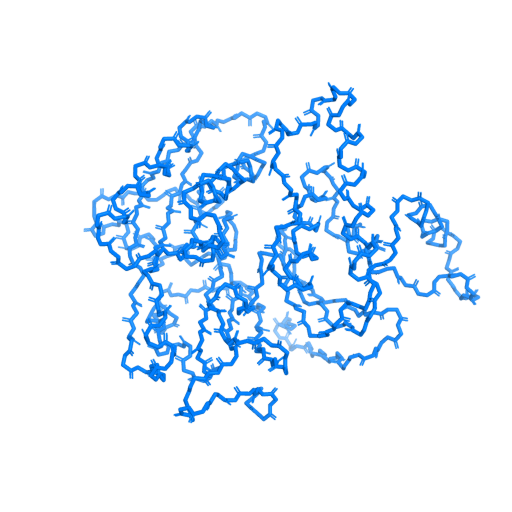6.707 -7.632 -4.065 1.00 96.44 205 HIS A CA 1
ATOM 1623 C C . HIS A 1 205 ? 7.116 -8.958 -3.425 1.00 96.44 205 HIS A C 1
ATOM 1625 O O . HIS A 1 205 ? 7.359 -9.047 -2.217 1.00 96.44 205 HIS A O 1
ATOM 1631 N N . ASN A 1 206 ? 7.197 -10.007 -4.241 1.00 95.06 206 ASN A N 1
ATOM 1632 C CA . ASN A 1 206 ? 7.893 -11.235 -3.889 1.00 95.06 206 ASN A CA 1
ATOM 1633 C C . ASN A 1 206 ? 9.269 -11.207 -4.542 1.00 95.06 206 ASN A C 1
ATOM 1635 O O . ASN A 1 206 ? 9.373 -11.433 -5.743 1.00 95.06 206 ASN A O 1
ATOM 1639 N N . GLY A 1 207 ? 10.308 -10.921 -3.764 1.00 93.62 207 GLY A N 1
ATOM 1640 C CA . GLY A 1 207 ? 11.603 -10.648 -4.355 1.00 93.62 207 GLY A CA 1
ATOM 1641 C C . GLY A 1 207 ? 12.556 -9.882 -3.459 1.00 93.62 207 GLY A C 1
ATOM 1642 O O . GLY A 1 207 ? 12.306 -9.750 -2.262 1.00 93.62 207 GLY A O 1
ATOM 1643 N N . GLU A 1 208 ? 13.641 -9.419 -4.063 1.00 93.88 208 GLU A N 1
ATOM 1644 C CA . GLU A 1 208 ? 14.646 -8.552 -3.451 1.00 93.88 208 GLU A CA 1
ATOM 1645 C C . GLU A 1 208 ? 15.232 -7.633 -4.526 1.00 93.88 208 GLU A C 1
ATOM 1647 O O . GLU A 1 208 ? 15.563 -8.099 -5.615 1.00 93.88 208 GLU A O 1
ATOM 1652 N N . ILE A 1 209 ? 15.345 -6.336 -4.236 1.00 94.12 209 ILE A N 1
ATOM 1653 C CA . ILE A 1 209 ? 15.952 -5.359 -5.151 1.00 94.12 209 ILE A CA 1
ATOM 1654 C C . ILE A 1 209 ? 17.429 -5.194 -4.795 1.00 94.12 209 ILE A C 1
ATOM 1656 O O . ILE A 1 209 ? 17.787 -4.516 -3.830 1.00 94.12 209 ILE A O 1
ATOM 1660 N N . ASN A 1 210 ? 18.301 -5.764 -5.620 1.00 93.38 210 ASN A N 1
ATOM 1661 C CA . ASN A 1 210 ? 19.745 -5.827 -5.372 1.00 93.38 210 ASN A CA 1
ATOM 1662 C C . ASN A 1 210 ? 20.457 -4.492 -5.635 1.00 93.38 210 ASN A C 1
ATOM 1664 O O . ASN A 1 210 ? 21.542 -4.233 -5.119 1.00 93.38 210 ASN A O 1
ATOM 1668 N N . THR A 1 211 ? 19.845 -3.628 -6.440 1.00 93.44 211 THR A N 1
ATOM 1669 C CA . THR A 1 211 ? 20.406 -2.337 -6.876 1.00 93.44 211 THR A CA 1
ATOM 1670 C C . THR A 1 211 ? 19.946 -1.154 -6.013 1.00 93.44 211 THR A C 1
ATOM 1672 O O . THR A 1 211 ? 20.289 -0.004 -6.288 1.00 93.44 211 THR A O 1
ATOM 1675 N N . LEU A 1 212 ? 19.216 -1.424 -4.921 1.00 91.50 212 LEU A N 1
ATOM 1676 C CA . LEU A 1 212 ? 18.456 -0.436 -4.149 1.00 91.50 212 LEU A CA 1
ATOM 1677 C C . LEU A 1 212 ? 19.236 0.834 -3.792 1.00 91.50 212 LEU A C 1
ATOM 1679 O O . LEU A 1 212 ? 18.724 1.936 -3.966 1.00 91.50 212 LEU A O 1
ATOM 1683 N N . ARG A 1 213 ? 20.461 0.697 -3.269 1.00 90.25 213 ARG A N 1
ATOM 1684 C CA . ARG A 1 213 ? 21.237 1.853 -2.793 1.00 90.25 213 ARG A CA 1
ATOM 1685 C C . ARG A 1 213 ? 21.515 2.844 -3.923 1.00 90.25 213 ARG A C 1
ATOM 1687 O O . ARG A 1 213 ? 21.313 4.038 -3.728 1.00 90.25 213 ARG A O 1
ATOM 1694 N N . ALA A 1 214 ? 21.955 2.348 -5.079 1.00 92.00 214 ALA A N 1
ATOM 1695 C CA . ALA A 1 214 ? 22.221 3.184 -6.244 1.00 92.00 214 ALA A CA 1
ATOM 1696 C C . ALA A 1 214 ? 20.925 3.832 -6.745 1.00 92.00 214 ALA A C 1
ATOM 1698 O O . ALA A 1 214 ? 20.891 5.046 -6.932 1.00 92.00 214 ALA A O 1
ATOM 1699 N N . ASN A 1 215 ? 19.849 3.048 -6.838 1.00 93.62 215 ASN A N 1
ATOM 1700 C CA . ASN A 1 215 ? 18.568 3.528 -7.345 1.00 93.62 215 ASN A CA 1
ATOM 1701 C C . ASN A 1 215 ? 17.956 4.621 -6.470 1.00 93.62 215 ASN A C 1
ATOM 1703 O O . ASN A 1 215 ? 17.459 5.622 -6.972 1.00 93.62 215 ASN A O 1
ATOM 1707 N N . VAL A 1 216 ? 17.988 4.454 -5.144 1.00 91.44 216 VAL A N 1
ATOM 1708 C CA . VAL A 1 216 ? 17.450 5.450 -4.208 1.00 91.44 216 VAL A CA 1
ATOM 1709 C C . VAL A 1 216 ? 18.254 6.743 -4.290 1.00 91.44 216 VAL A C 1
ATOM 1711 O O . VAL A 1 216 ? 17.661 7.817 -4.366 1.00 91.44 216 VAL A O 1
ATOM 1714 N N . THR A 1 217 ? 19.588 6.651 -4.328 1.00 89.75 217 THR A N 1
ATOM 1715 C CA . THR A 1 217 ? 20.450 7.828 -4.488 1.00 89.75 217 THR A CA 1
ATOM 1716 C C . THR A 1 217 ? 20.194 8.531 -5.822 1.00 89.75 217 THR A C 1
ATOM 1718 O O . THR A 1 217 ? 19.946 9.735 -5.821 1.00 89.75 217 THR A O 1
ATOM 1721 N N . GLY A 1 218 ? 20.173 7.798 -6.940 1.00 90.06 218 GLY A N 1
ATOM 1722 C CA . GLY A 1 218 ? 19.888 8.356 -8.266 1.00 90.06 218 GLY A CA 1
ATOM 1723 C C . GLY A 1 218 ? 18.500 8.993 -8.346 1.00 90.06 218 GLY A C 1
ATOM 1724 O O . GLY A 1 218 ? 18.340 10.101 -8.866 1.00 90.06 218 GLY A O 1
ATOM 1725 N N . PHE A 1 219 ? 17.494 8.341 -7.759 1.00 90.19 219 PHE A N 1
ATOM 1726 C CA . PHE A 1 219 ? 16.127 8.850 -7.713 1.00 90.19 219 PHE A CA 1
ATOM 1727 C C . PHE A 1 219 ? 16.033 10.153 -6.911 1.00 90.19 219 PHE A C 1
ATOM 1729 O O . PHE A 1 219 ? 15.454 11.122 -7.398 1.00 90.19 219 PHE A O 1
ATOM 1736 N N . HIS A 1 220 ? 16.637 10.215 -5.720 1.00 87.50 220 HIS A N 1
ATOM 1737 C CA . HIS A 1 220 ? 16.680 11.441 -4.913 1.00 87.50 220 HIS A CA 1
ATOM 1738 C C . HIS A 1 220 ? 17.388 12.587 -5.639 1.00 87.50 220 HIS A C 1
ATOM 1740 O O . HIS A 1 220 ? 16.873 13.705 -5.633 1.00 87.50 220 HIS A O 1
ATOM 1746 N N . SER A 1 221 ? 18.509 12.324 -6.319 1.00 86.62 221 SER A N 1
ATOM 1747 C CA . SER A 1 221 ? 19.202 13.344 -7.118 1.00 86.62 221 SER A CA 1
ATOM 1748 C C . SER A 1 221 ? 18.310 13.916 -8.223 1.00 86.62 221 SER A 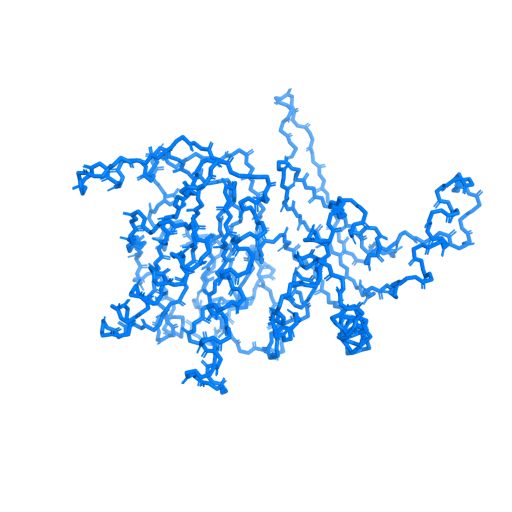C 1
ATOM 1750 O O . SER A 1 221 ? 18.249 15.133 -8.384 1.00 86.62 221 SER A O 1
ATOM 1752 N N . ARG A 1 222 ? 17.565 13.065 -8.943 1.00 86.31 222 ARG A N 1
ATOM 1753 C CA . ARG A 1 222 ? 16.635 13.510 -9.997 1.00 86.31 222 ARG A CA 1
ATOM 1754 C C . ARG A 1 222 ? 15.480 14.345 -9.452 1.00 86.31 222 ARG A C 1
ATOM 1756 O O . ARG A 1 222 ? 15.138 15.364 -10.048 1.00 86.31 222 ARG A O 1
ATOM 1763 N N . VAL A 1 223 ? 14.891 13.937 -8.328 1.00 82.31 223 VAL A N 1
ATOM 1764 C CA . VAL A 1 223 ? 13.808 14.693 -7.676 1.00 82.31 223 VAL A CA 1
ATOM 1765 C C . VAL A 1 223 ? 14.286 16.092 -7.286 1.00 82.31 223 VAL A C 1
ATOM 1767 O O . VAL A 1 223 ? 13.619 17.070 -7.619 1.00 82.31 223 VAL A O 1
ATOM 1770 N N . ALA A 1 224 ? 15.477 16.203 -6.691 1.00 79.69 224 ALA A N 1
ATOM 1771 C CA . ALA A 1 224 ? 16.053 17.491 -6.308 1.00 79.69 224 ALA A CA 1
ATOM 1772 C C . ALA A 1 224 ? 16.272 18.427 -7.515 1.00 79.69 224 ALA A C 1
ATOM 1774 O O . ALA A 1 224 ? 16.047 19.632 -7.420 1.00 79.69 224 ALA A O 1
ATOM 1775 N N . THR A 1 225 ? 16.670 17.899 -8.679 1.00 77.31 225 THR A N 1
ATOM 1776 C CA . THR A 1 225 ? 16.791 18.707 -9.907 1.00 77.31 225 THR A CA 1
ATOM 1777 C C . THR A 1 225 ? 15.439 19.251 -10.378 1.00 77.31 225 THR A C 1
ATOM 1779 O O . THR A 1 225 ? 15.359 20.405 -10.796 1.00 77.31 225 THR A O 1
ATOM 1782 N N . ILE A 1 226 ? 14.371 18.450 -10.292 1.00 73.25 226 ILE A N 1
ATOM 1783 C CA . ILE A 1 226 ? 13.015 18.866 -10.687 1.00 73.25 226 ILE A CA 1
ATOM 1784 C C . ILE A 1 226 ? 12.491 19.961 -9.752 1.00 73.25 226 ILE A C 1
ATOM 1786 O O . ILE A 1 226 ? 11.953 20.960 -10.230 1.00 73.25 226 ILE A O 1
ATOM 1790 N N . GLU A 1 227 ? 12.680 19.814 -8.442 1.00 63.91 227 GLU A N 1
ATOM 1791 C CA . GLU A 1 227 ? 12.261 20.811 -7.446 1.00 63.91 227 GLU A CA 1
ATOM 1792 C C . GLU A 1 227 ? 12.940 22.167 -7.667 1.00 63.91 227 GLU A C 1
ATOM 1794 O O . GLU A 1 227 ? 12.280 23.206 -7.656 1.00 63.91 227 GLU A O 1
ATOM 1799 N N . ASN A 1 228 ? 14.239 22.156 -7.974 1.00 56.72 228 ASN A N 1
ATOM 1800 C CA . ASN A 1 228 ? 15.018 23.371 -8.219 1.00 56.72 228 ASN A CA 1
ATOM 1801 C C . ASN A 1 228 ? 14.691 24.066 -9.553 1.00 56.72 228 ASN A C 1
ATOM 1803 O O . ASN A 1 228 ? 15.081 25.213 -9.754 1.00 56.72 228 ASN A O 1
ATOM 1807 N N . SER A 1 229 ? 13.975 23.401 -10.467 1.00 56.66 229 SER A N 1
ATOM 1808 C CA . SER A 1 229 ? 13.607 23.969 -11.774 1.00 56.66 229 SER A CA 1
ATOM 1809 C C . SER A 1 229 ? 12.397 24.915 -11.734 1.00 56.66 229 SER A C 1
ATOM 1811 O O . SER A 1 229 ? 12.068 25.518 -12.752 1.00 56.66 229 SER A O 1
ATOM 1813 N N . GLY A 1 230 ? 11.715 25.045 -10.586 1.00 48.50 230 GLY A N 1
ATOM 1814 C CA . GLY A 1 230 ? 10.572 25.954 -10.422 1.00 48.50 230 GLY A CA 1
ATOM 1815 C C . GLY A 1 230 ? 9.312 25.564 -11.206 1.00 48.50 230 GLY A C 1
ATOM 1816 O O . GLY A 1 230 ? 8.402 26.376 -11.336 1.00 48.50 230 GLY A O 1
ATOM 1817 N N . SER A 1 231 ? 9.244 24.342 -11.746 1.00 51.34 231 SER A N 1
ATOM 1818 C CA . SER A 1 231 ? 8.053 23.853 -12.452 1.00 51.34 231 SER A CA 1
ATOM 1819 C C . SER A 1 231 ? 6.828 23.783 -11.523 1.00 51.34 231 SER A C 1
ATOM 1821 O O . SER A 1 231 ? 6.953 23.343 -10.386 1.00 51.34 231 SER A O 1
ATOM 1823 N N . ASP A 1 232 ? 5.620 24.085 -12.016 1.00 51.56 232 ASP A N 1
ATOM 1824 C CA . ASP A 1 232 ? 4.344 23.825 -11.298 1.00 51.56 232 ASP A CA 1
ATOM 1825 C C . ASP A 1 232 ? 4.115 22.323 -10.990 1.00 51.56 232 ASP A C 1
ATOM 1827 O O . ASP A 1 232 ? 3.205 21.914 -10.256 1.00 51.56 232 ASP A O 1
ATOM 1831 N N . VAL A 1 233 ? 4.954 21.458 -11.570 1.00 48.91 233 VAL A N 1
ATOM 1832 C CA . VAL A 1 233 ? 5.031 20.022 -11.278 1.00 48.91 233 VAL A CA 1
ATOM 1833 C C . VAL A 1 233 ? 5.769 19.762 -9.961 1.00 48.91 233 VAL A C 1
ATOM 1835 O O . VAL A 1 233 ? 5.511 18.738 -9.326 1.00 48.91 233 VAL A O 1
ATOM 1838 N N . ALA A 1 234 ? 6.627 20.685 -9.510 1.00 48.88 234 ALA A N 1
ATOM 1839 C CA . ALA A 1 234 ? 7.266 20.630 -8.206 1.00 48.88 234 ALA A CA 1
ATOM 1840 C C . ALA A 1 234 ? 6.184 20.718 -7.124 1.00 48.88 234 ALA A C 1
ATOM 1842 O O . ALA A 1 234 ? 5.709 21.786 -6.737 1.00 48.88 234 ALA A O 1
ATOM 1843 N N . MET A 1 235 ? 5.763 19.553 -6.629 1.00 58.16 235 MET A N 1
ATOM 1844 C CA . MET A 1 235 ? 5.156 19.461 -5.309 1.00 58.16 235 MET A CA 1
ATOM 1845 C C . MET A 1 235 ? 6.104 20.197 -4.371 1.00 58.16 235 MET A C 1
ATOM 1847 O O . MET A 1 235 ? 7.282 19.855 -4.345 1.00 58.16 235 MET A O 1
ATOM 1851 N N . ARG A 1 236 ? 5.634 21.242 -3.678 1.00 53.53 236 ARG A N 1
ATOM 1852 C CA . ARG A 1 236 ? 6.437 21.924 -2.656 1.00 53.53 236 ARG A CA 1
ATOM 1853 C C . ARG A 1 236 ? 6.988 20.846 -1.720 1.00 53.53 236 ARG A C 1
ATOM 1855 O O . ARG A 1 236 ? 6.210 20.242 -0.995 1.00 53.53 236 ARG A O 1
ATOM 1862 N N . SER A 1 237 ? 8.286 20.571 -1.866 1.00 55.91 237 SER A N 1
ATOM 1863 C CA . SER A 1 237 ? 9.128 19.639 -1.112 1.00 55.91 237 SER A CA 1
ATOM 1864 C C . SER A 1 237 ? 8.362 18.524 -0.372 1.00 55.91 237 SER A C 1
ATOM 1866 O O . SER A 1 237 ? 8.094 18.667 0.819 1.00 55.91 237 SER A O 1
ATOM 1868 N N . PRO A 1 238 ? 8.020 17.385 -1.008 1.00 56.88 238 PRO A N 1
ATOM 1869 C CA . PRO A 1 238 ? 7.408 16.235 -0.330 1.00 56.88 238 PRO A CA 1
ATOM 1870 C C . PRO A 1 238 ? 8.348 15.531 0.678 1.00 56.88 238 PRO A C 1
ATOM 1872 O O . PRO A 1 238 ? 8.073 14.405 1.101 1.00 56.88 238 PRO A O 1
ATOM 1875 N N . GLY A 1 239 ? 9.480 16.141 1.044 1.00 65.69 239 GLY A N 1
ATOM 1876 C CA . GLY A 1 239 ? 10.570 15.482 1.752 1.00 65.69 239 GLY A CA 1
ATOM 1877 C C . GLY A 1 239 ? 11.211 14.361 0.915 1.00 65.69 239 GLY A C 1
ATOM 1878 O O . GLY A 1 239 ? 10.951 14.235 -0.283 1.00 65.69 239 GLY A O 1
ATOM 1879 N N . PRO A 1 240 ? 12.061 13.505 1.513 1.00 72.31 240 PRO A N 1
ATOM 1880 C CA . PRO A 1 240 ? 12.630 12.363 0.806 1.00 72.31 240 PRO A CA 1
ATOM 1881 C C . PRO A 1 240 ? 11.517 11.453 0.275 1.00 72.31 240 PRO A C 1
ATOM 1883 O O . PRO A 1 240 ? 10.769 10.857 1.052 1.00 72.31 240 PRO A O 1
ATOM 1886 N N . VAL A 1 241 ? 11.436 11.315 -1.055 1.00 80.56 241 VAL A N 1
ATOM 1887 C CA . VAL A 1 241 ? 10.415 10.482 -1.712 1.00 80.56 241 VAL A CA 1
ATOM 1888 C C . VAL A 1 241 ? 10.471 9.054 -1.182 1.00 80.56 241 VAL A C 1
ATOM 1890 O O . VAL A 1 241 ? 9.463 8.543 -0.696 1.00 80.56 241 VAL A O 1
ATOM 1893 N N . CYS A 1 242 ? 11.656 8.440 -1.213 1.00 83.94 242 CYS A N 1
ATOM 1894 C CA . CYS A 1 242 ? 11.934 7.165 -0.555 1.00 83.94 242 CYS A CA 1
ATOM 1895 C C . CYS A 1 242 ? 12.226 7.389 0.934 1.00 83.94 242 CYS A C 1
ATOM 1897 O O . CYS A 1 242 ? 13.280 7.925 1.285 1.00 83.94 242 CYS A O 1
ATOM 1899 N N . SER A 1 243 ? 11.305 6.965 1.802 1.00 79.69 243 SER A N 1
ATOM 1900 C CA . SER A 1 243 ? 11.421 7.158 3.249 1.00 79.69 243 SER A CA 1
ATOM 1901 C C . SER A 1 243 ? 12.580 6.330 3.834 1.00 79.69 243 SER A C 1
ATOM 1903 O O . SER A 1 243 ? 12.642 5.117 3.599 1.00 79.69 243 SER A O 1
ATOM 1905 N N . PRO A 1 244 ? 13.491 6.933 4.623 1.00 77.75 244 PRO A N 1
ATOM 1906 C CA . PRO A 1 244 ? 14.600 6.206 5.239 1.00 77.75 244 PRO A CA 1
ATOM 1907 C C . PRO A 1 244 ? 14.137 5.056 6.150 1.00 77.75 244 PRO A C 1
ATOM 1909 O O . PRO A 1 244 ? 13.101 5.143 6.804 1.00 77.75 244 PRO A O 1
ATOM 1912 N N . GLY A 1 245 ? 14.921 3.977 6.235 1.00 78.88 245 GLY A N 1
ATOM 1913 C CA . GLY A 1 245 ? 14.678 2.871 7.178 1.00 78.88 245 GLY A CA 1
ATOM 1914 C C . GLY A 1 245 ? 13.514 1.929 6.827 1.00 78.88 245 GLY A C 1
ATOM 1915 O O . GLY A 1 245 ? 13.143 1.083 7.652 1.00 78.88 245 GLY A O 1
ATOM 1916 N N . MET A 1 246 ? 12.941 2.070 5.630 1.00 85.94 246 MET A N 1
ATOM 1917 C CA . MET A 1 246 ? 11.945 1.160 5.059 1.00 85.94 246 MET A CA 1
ATOM 1918 C C . MET A 1 246 ? 12.611 0.037 4.245 1.00 85.94 246 MET A C 1
ATOM 1920 O O . MET A 1 246 ? 13.799 0.109 3.941 1.00 85.94 246 MET A O 1
ATOM 1924 N N . SER A 1 247 ? 11.862 -1.020 3.914 1.00 90.31 247 SER A N 1
ATOM 1925 C CA . SER A 1 247 ? 12.363 -2.107 3.058 1.00 90.31 247 SER A CA 1
ATOM 1926 C C . SER A 1 247 ? 12.556 -1.655 1.608 1.00 90.31 247 SER A C 1
ATOM 1928 O O . SER A 1 247 ? 11.897 -0.721 1.155 1.00 90.31 247 SER A O 1
ATOM 1930 N N . ASP A 1 248 ? 13.369 -2.391 0.856 1.00 93.00 248 ASP A N 1
ATOM 1931 C CA . ASP A 1 248 ? 13.559 -2.247 -0.594 1.00 93.00 248 ASP A CA 1
ATOM 1932 C C . ASP A 1 248 ? 12.241 -2.082 -1.374 1.00 93.00 248 ASP A C 1
ATOM 1934 O O . ASP A 1 248 ? 12.048 -1.148 -2.148 1.00 93.00 248 ASP A O 1
ATOM 1938 N N . SER A 1 249 ? 11.279 -2.934 -1.050 1.00 94.62 249 SER A N 1
ATOM 1939 C CA . SER A 1 249 ? 9.952 -3.036 -1.634 1.00 94.62 249 SER A CA 1
ATOM 1940 C C . SER A 1 249 ? 9.096 -1.804 -1.325 1.00 94.62 249 SER A C 1
ATOM 1942 O O . SER A 1 249 ? 8.284 -1.384 -2.140 1.00 94.62 249 SER A O 1
ATOM 1944 N N . ALA A 1 250 ? 9.295 -1.201 -0.149 1.00 93.56 250 ALA A N 1
ATOM 1945 C CA . ALA A 1 250 ? 8.602 0.023 0.234 1.00 93.56 250 ALA A CA 1
ATOM 1946 C C . ALA A 1 250 ? 9.204 1.216 -0.511 1.00 93.56 250 ALA A C 1
ATOM 1948 O O . ALA A 1 250 ? 8.481 2.059 -1.018 1.00 93.56 250 ALA A O 1
ATOM 1949 N N . MET A 1 251 ? 10.534 1.269 -0.623 1.00 93.75 251 MET A N 1
ATOM 1950 C CA . MET A 1 251 ? 11.213 2.317 -1.385 1.00 93.75 251 MET A CA 1
ATOM 1951 C C . MET A 1 251 ? 10.828 2.279 -2.868 1.00 93.75 251 MET A C 1
ATOM 1953 O O . MET A 1 251 ? 10.624 3.335 -3.463 1.00 93.75 251 MET A O 1
ATOM 1957 N N . PHE A 1 252 ? 10.656 1.084 -3.438 1.00 95.94 252 PHE A N 1
ATOM 1958 C CA . PHE A 1 252 ? 10.113 0.921 -4.785 1.00 95.94 252 PHE A CA 1
ATOM 1959 C C . PHE A 1 252 ? 8.670 1.441 -4.888 1.00 95.94 252 PHE A C 1
ATOM 1961 O O . PHE A 1 252 ? 8.368 2.219 -5.790 1.00 95.94 252 PHE A O 1
ATOM 1968 N N . ASP A 1 253 ? 7.786 1.084 -3.946 1.00 96.06 253 ASP A N 1
ATOM 1969 C CA . ASP A 1 253 ? 6.404 1.593 -3.905 1.00 96.06 253 ASP A CA 1
ATOM 1970 C C . ASP A 1 253 ? 6.351 3.129 -3.818 1.00 96.06 253 ASP A C 1
ATOM 1972 O O . ASP A 1 253 ? 5.604 3.764 -4.561 1.00 96.06 253 ASP A O 1
ATOM 1976 N N . ASN A 1 254 ? 7.206 3.741 -2.993 1.00 94.00 254 ASN A N 1
ATOM 1977 C CA . ASN A 1 254 ? 7.344 5.195 -2.891 1.00 94.00 254 ASN A CA 1
ATOM 1978 C C . ASN A 1 254 ? 7.772 5.840 -4.225 1.00 94.00 254 ASN A C 1
ATOM 1980 O O . ASN A 1 254 ? 7.250 6.896 -4.595 1.00 94.00 254 ASN A O 1
ATOM 1984 N N . ALA A 1 255 ? 8.716 5.224 -4.946 1.00 94.06 255 ALA A N 1
ATOM 1985 C CA . ALA A 1 255 ? 9.153 5.698 -6.259 1.00 94.06 255 ALA A CA 1
ATOM 1986 C C . ALA A 1 255 ? 8.021 5.598 -7.296 1.00 94.06 255 ALA A C 1
ATOM 1988 O O . ALA A 1 255 ? 7.779 6.557 -8.034 1.00 94.06 255 ALA A O 1
ATOM 1989 N N . VAL A 1 256 ? 7.282 4.481 -7.308 1.00 95.06 256 VAL A N 1
ATOM 1990 C CA . VAL A 1 256 ? 6.090 4.295 -8.153 1.00 95.06 256 VAL A CA 1
ATOM 1991 C C . VAL A 1 256 ? 5.056 5.378 -7.862 1.00 95.06 256 VAL A C 1
ATOM 1993 O O . VAL A 1 256 ? 4.578 6.043 -8.781 1.00 95.06 256 VAL A O 1
ATOM 1996 N N . GLU A 1 257 ? 4.734 5.590 -6.588 1.00 92.38 257 GLU A N 1
ATOM 1997 C CA . GLU A 1 257 ? 3.734 6.560 -6.151 1.00 92.38 257 GLU A CA 1
ATOM 1998 C C . GLU A 1 257 ? 4.080 7.984 -6.602 1.00 92.38 257 GLU A C 1
ATOM 2000 O O . GLU A 1 257 ? 3.221 8.678 -7.148 1.00 92.38 257 GLU A O 1
ATOM 2005 N N . TYR A 1 258 ? 5.342 8.395 -6.448 1.00 91.19 258 TYR A N 1
ATOM 2006 C CA . TYR A 1 258 ? 5.814 9.698 -6.913 1.00 91.19 258 TYR A CA 1
ATOM 2007 C C . TYR A 1 258 ? 5.753 9.827 -8.436 1.00 91.19 258 TYR A C 1
ATOM 2009 O O . TYR A 1 258 ? 5.252 10.826 -8.952 1.00 91.19 258 TYR A O 1
ATOM 2017 N N . LEU A 1 259 ? 6.219 8.817 -9.179 1.00 90.94 259 LEU A N 1
ATOM 2018 C CA . LEU A 1 259 ? 6.195 8.852 -10.642 1.00 90.94 259 LEU A CA 1
ATOM 2019 C C . LEU A 1 259 ? 4.762 8.916 -11.190 1.00 90.94 259 LEU A C 1
ATOM 2021 O O . LEU A 1 259 ? 4.535 9.592 -12.193 1.00 90.94 259 LEU A O 1
ATOM 2025 N N . LEU A 1 260 ? 3.779 8.309 -10.527 1.00 89.25 260 LEU A N 1
ATOM 2026 C CA . LEU A 1 260 ? 2.368 8.466 -10.897 1.00 89.25 260 LEU A CA 1
ATOM 2027 C C . LEU A 1 260 ? 1.896 9.927 -10.768 1.00 89.25 260 LEU A C 1
ATOM 2029 O O . LEU A 1 260 ? 1.173 10.412 -11.638 1.00 89.25 260 LEU A O 1
ATOM 2033 N N . GLN A 1 261 ? 2.368 10.676 -9.761 1.00 85.62 261 GLN A N 1
ATOM 2034 C CA . GLN A 1 261 ? 2.019 12.101 -9.595 1.00 85.62 261 GLN A CA 1
ATOM 2035 C C . GLN A 1 261 ? 2.578 13.006 -10.695 1.00 85.62 261 GLN A C 1
ATOM 2037 O O . GLN A 1 261 ? 2.096 14.120 -10.889 1.00 85.62 261 GLN A O 1
ATOM 2042 N N . THR A 1 262 ? 3.559 12.525 -11.457 1.00 83.62 262 THR A N 1
ATOM 2043 C CA . THR A 1 262 ? 4.093 13.243 -12.623 1.00 83.62 262 THR A CA 1
ATOM 2044 C C . THR A 1 262 ? 3.227 13.085 -13.883 1.00 83.62 262 THR A C 1
ATOM 2046 O O . THR A 1 262 ? 3.615 13.555 -14.951 1.00 83.62 262 THR A O 1
ATOM 2049 N N . GLY A 1 263 ? 2.079 12.400 -13.787 1.00 84.06 263 GLY A N 1
ATOM 2050 C CA . GLY A 1 263 ? 1.154 12.161 -14.902 1.00 84.06 263 GLY A CA 1
ATOM 2051 C C . GLY A 1 263 ? 1.502 10.947 -15.769 1.00 84.06 263 GLY A C 1
ATOM 2052 O O . GLY A 1 263 ? 0.895 10.739 -16.817 1.00 84.06 263 GLY A O 1
ATOM 2053 N N . ARG A 1 264 ? 2.481 10.129 -15.360 1.00 88.62 264 ARG A N 1
ATOM 2054 C CA . ARG A 1 264 ? 2.829 8.881 -16.054 1.00 88.62 264 ARG A CA 1
ATOM 2055 C C . ARG A 1 264 ? 1.785 7.801 -15.750 1.00 88.62 264 ARG A C 1
ATOM 2057 O O . ARG A 1 264 ? 1.342 7.672 -14.614 1.00 88.62 264 ARG A O 1
ATOM 2064 N N . SER A 1 265 ? 1.430 6.992 -16.751 1.00 89.94 265 SER A N 1
ATOM 2065 C CA . SER A 1 265 ? 0.587 5.809 -16.538 1.00 89.94 265 SER A CA 1
ATOM 2066 C C . SER A 1 265 ? 1.321 4.750 -15.712 1.00 89.94 265 SER A C 1
ATOM 2068 O O . SER A 1 265 ? 2.548 4.654 -15.767 1.00 89.94 265 SER A O 1
ATOM 2070 N N . LEU A 1 266 ? 0.572 3.900 -15.003 1.00 91.12 266 LEU A N 1
ATOM 2071 C CA . LEU A 1 266 ? 1.149 2.809 -14.214 1.00 91.12 266 LEU A CA 1
ATOM 2072 C C . LEU A 1 266 ? 2.035 1.887 -15.060 1.00 91.12 266 LEU A C 1
ATOM 2074 O O . LEU A 1 266 ? 3.155 1.589 -14.663 1.00 91.12 266 LEU A O 1
ATOM 2078 N N . SER A 1 267 ? 1.578 1.494 -16.251 1.00 90.75 267 SER A N 1
ATOM 2079 C CA . SER A 1 267 ? 2.363 0.663 -17.172 1.00 90.75 267 SER A CA 1
ATOM 2080 C C . SER A 1 267 ? 3.700 1.306 -17.545 1.00 90.75 267 SER A C 1
ATOM 2082 O O . SER A 1 267 ? 4.728 0.630 -17.538 1.00 90.75 267 SER A O 1
ATOM 2084 N N . LYS A 1 268 ? 3.717 2.619 -17.807 1.00 93.06 268 LYS A N 1
ATOM 2085 C CA . LYS A 1 268 ? 4.947 3.360 -18.108 1.00 93.06 268 LYS A CA 1
ATOM 2086 C C . LYS A 1 268 ? 5.881 3.416 -16.904 1.00 93.06 268 LYS A C 1
ATOM 2088 O O . LYS A 1 268 ? 7.078 3.226 -17.062 1.00 93.06 268 LYS A O 1
ATOM 2093 N N . VAL A 1 269 ? 5.345 3.656 -15.708 1.00 95.25 269 VAL A N 1
ATOM 2094 C CA . VAL A 1 269 ? 6.134 3.661 -14.467 1.00 95.25 269 VAL A CA 1
ATOM 2095 C C . VAL A 1 269 ? 6.765 2.292 -14.213 1.00 95.25 269 VAL A C 1
ATOM 2097 O O . VAL A 1 269 ? 7.962 2.211 -13.954 1.00 95.25 269 VAL A O 1
ATOM 2100 N N . LEU A 1 270 ? 5.992 1.213 -14.338 1.00 95.38 270 LEU A N 1
ATOM 2101 C CA . LEU A 1 270 ? 6.485 -0.139 -14.078 1.00 95.38 270 LEU A CA 1
ATOM 2102 C C . LEU A 1 270 ? 7.508 -0.596 -15.115 1.00 95.38 270 LEU A C 1
ATOM 2104 O O . LEU A 1 270 ? 8.546 -1.108 -14.728 1.00 95.38 270 LEU A O 1
ATOM 2108 N N . THR A 1 271 ? 7.268 -0.357 -16.405 1.00 94.75 271 THR A N 1
ATOM 2109 C CA . THR A 1 271 ? 8.228 -0.712 -17.469 1.00 94.75 271 THR A CA 1
ATOM 2110 C C . THR A 1 271 ? 9.476 0.172 -17.479 1.00 94.75 271 THR A C 1
ATOM 2112 O O . THR A 1 271 ? 10.507 -0.251 -17.987 1.00 94.75 271 THR A O 1
ATOM 2115 N N . MET A 1 272 ? 9.410 1.379 -16.909 1.00 95.19 272 MET A N 1
ATOM 2116 C CA . MET A 1 272 ? 10.581 2.229 -16.673 1.00 95.19 272 MET A CA 1
ATOM 2117 C C . MET A 1 272 ? 11.449 1.685 -15.530 1.00 95.19 272 MET A C 1
ATOM 2119 O O . MET A 1 272 ? 12.669 1.682 -15.646 1.00 95.19 272 MET A O 1
ATOM 2123 N N . LEU A 1 273 ? 10.834 1.241 -14.428 1.00 96.44 273 LEU A N 1
ATOM 2124 C CA . LEU A 1 273 ? 11.556 0.734 -13.255 1.00 96.44 273 LEU A CA 1
ATOM 2125 C C . LEU A 1 273 ? 11.993 -0.732 -13.411 1.00 96.44 273 LEU A C 1
ATOM 2127 O O . LEU A 1 273 ? 13.059 -1.102 -12.934 1.00 96.44 273 LEU A O 1
ATOM 2131 N N . ILE A 1 274 ? 11.188 -1.561 -14.076 1.00 96.38 274 ILE A N 1
ATOM 2132 C CA . ILE A 1 274 ? 11.420 -2.989 -14.331 1.00 96.38 274 ILE A CA 1
ATOM 2133 C C . ILE A 1 274 ? 11.276 -3.227 -15.848 1.00 96.38 274 ILE A C 1
ATOM 2135 O O . ILE A 1 274 ? 10.248 -3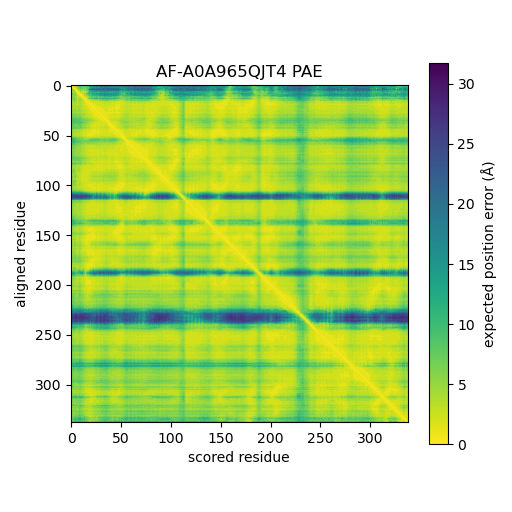.731 -16.309 1.00 96.38 274 ILE A O 1
ATOM 2139 N N . PRO A 1 275 ? 12.257 -2.795 -16.660 1.00 95.69 275 PRO A N 1
ATOM 2140 C CA . PRO A 1 275 ? 12.210 -2.987 -18.102 1.00 95.69 275 PRO A CA 1
ATOM 2141 C C . PRO A 1 275 ? 12.460 -4.446 -18.492 1.00 95.69 275 PRO A C 1
ATOM 2143 O O . PRO A 1 275 ? 13.244 -5.159 -17.859 1.00 95.69 275 PRO A O 1
ATOM 2146 N N . GLU A 1 276 ? 11.857 -4.857 -19.606 1.00 93.56 276 GLU A N 1
ATOM 2147 C CA . GLU A 1 276 ? 12.128 -6.140 -20.257 1.00 93.56 276 GLU A CA 1
ATOM 2148 C C . GLU A 1 276 ? 13.605 -6.244 -20.710 1.00 93.56 276 GLU A C 1
ATOM 2150 O O . GLU A 1 276 ? 14.323 -5.235 -20.784 1.00 93.56 276 GLU A O 1
ATOM 2155 N N . PRO A 1 277 ? 14.126 -7.451 -20.995 1.00 92.94 277 PRO A N 1
ATOM 2156 C CA . PRO A 1 277 ? 15.472 -7.629 -21.547 1.00 92.94 277 PRO A CA 1
ATOM 2157 C C . PRO A 1 277 ? 15.547 -7.198 -23.030 1.00 92.94 277 PRO A C 1
ATOM 2159 O O . PRO A 1 277 ? 15.700 -8.014 -23.930 1.00 92.94 277 PRO A O 1
ATOM 2162 N N . TRP A 1 278 ? 15.455 -5.891 -23.288 1.00 93.69 278 TRP A N 1
ATOM 2163 C CA . TRP A 1 278 ? 15.240 -5.313 -24.623 1.00 93.69 278 TRP A CA 1
ATOM 2164 C C . TRP A 1 278 ? 16.490 -5.192 -25.517 1.00 93.69 278 TRP A C 1
ATOM 2166 O O . TRP A 1 278 ? 16.371 -5.171 -26.741 1.00 93.69 278 TRP A O 1
ATOM 2176 N N . GLU A 1 279 ? 17.697 -5.092 -24.948 1.00 90.56 279 GLU A N 1
ATOM 2177 C CA . GLU A 1 279 ? 18.914 -4.718 -25.700 1.00 90.56 279 GLU A CA 1
ATOM 2178 C C . GLU A 1 279 ? 19.278 -5.710 -26.813 1.00 90.56 279 GLU A C 1
ATOM 2180 O O . GLU A 1 279 ? 19.699 -5.312 -27.897 1.00 90.56 279 GLU A O 1
ATOM 2185 N N . LYS A 1 280 ? 19.120 -7.010 -26.543 1.00 89.81 280 LYS A N 1
ATOM 2186 C CA . LYS A 1 280 ? 19.588 -8.100 -27.415 1.00 89.81 280 LYS A CA 1
ATOM 2187 C C . LYS A 1 280 ? 18.477 -9.044 -27.862 1.00 89.81 280 LYS A C 1
ATOM 2189 O O . LYS A 1 280 ? 18.776 -10.096 -28.415 1.00 89.81 280 LYS A O 1
ATOM 2194 N N . ASP A 1 281 ? 17.222 -8.684 -27.624 1.00 91.69 281 ASP A N 1
ATOM 2195 C CA . ASP A 1 281 ? 16.076 -9.448 -28.109 1.00 91.69 281 ASP A CA 1
ATOM 2196 C C . ASP A 1 281 ? 15.932 -9.219 -29.625 1.00 91.69 281 ASP A C 1
ATOM 2198 O O . ASP A 1 281 ? 15.670 -8.079 -30.007 1.00 91.69 281 ASP A O 1
ATOM 2202 N N . PRO A 1 282 ? 16.143 -10.216 -30.506 1.00 90.62 282 PRO A N 1
ATOM 2203 C CA . PRO A 1 282 ? 16.001 -10.037 -31.952 1.00 90.62 282 PRO A CA 1
ATOM 2204 C C . PRO A 1 282 ? 14.535 -9.936 -32.405 1.00 90.62 282 PRO A C 1
ATOM 2206 O O . PRO A 1 282 ? 14.275 -9.368 -33.465 1.00 90.62 282 PRO A O 1
ATOM 2209 N N . ASP A 1 283 ? 13.595 -10.436 -31.603 1.00 94.88 283 ASP A N 1
ATOM 2210 C CA . ASP A 1 283 ? 12.173 -10.544 -31.936 1.00 94.88 283 ASP A CA 1
ATOM 2211 C C . ASP A 1 283 ? 11.370 -9.323 -31.453 1.00 94.88 283 ASP A C 1
ATOM 2213 O O . ASP A 1 283 ? 10.243 -9.089 -31.902 1.00 94.88 283 ASP A O 1
ATOM 2217 N N . MET A 1 284 ? 11.954 -8.493 -30.579 1.00 95.88 284 MET A N 1
ATOM 2218 C CA . MET A 1 284 ? 11.319 -7.271 -30.086 1.00 95.88 284 MET A CA 1
ATOM 2219 C C . MET A 1 284 ? 11.056 -6.254 -31.217 1.00 95.88 284 MET A C 1
ATOM 2221 O O . MET A 1 284 ? 12.008 -5.779 -31.860 1.00 95.88 284 MET A O 1
ATOM 2225 N N . PRO A 1 285 ? 9.791 -5.816 -31.412 1.00 97.12 285 PRO A N 1
ATOM 2226 C CA . PRO A 1 285 ? 9.443 -4.796 -32.396 1.00 97.12 285 PRO A CA 1
ATOM 2227 C C . PRO A 1 285 ? 10.221 -3.493 -32.188 1.00 97.12 285 PRO A C 1
ATOM 2229 O O . PRO A 1 285 ? 10.338 -3.004 -31.063 1.00 97.12 285 PRO A O 1
ATOM 2232 N N . LYS A 1 286 ? 10.684 -2.871 -33.283 1.00 96.12 286 LYS A N 1
ATOM 2233 C CA . LYS A 1 286 ? 11.481 -1.631 -33.230 1.00 96.12 286 LYS A CA 1
ATOM 2234 C C . LYS A 1 286 ? 10.854 -0.528 -32.355 1.00 96.12 286 LYS A C 1
ATOM 2236 O O . LYS A 1 286 ? 11.579 -0.001 -31.519 1.00 96.12 286 LYS A O 1
ATOM 2241 N N . PRO A 1 287 ? 9.544 -0.208 -32.447 1.00 96.94 287 PRO A N 1
ATOM 2242 C CA . PRO A 1 287 ? 8.955 0.836 -31.602 1.00 96.94 287 PRO A CA 1
ATOM 2243 C C . PRO A 1 287 ? 9.048 0.546 -30.097 1.00 96.94 287 PRO A C 1
ATOM 2245 O O . PRO A 1 287 ? 9.186 1.472 -29.302 1.00 96.94 287 PRO A O 1
ATOM 2248 N N . LEU A 1 288 ? 8.983 -0.730 -29.700 1.00 95.25 288 LEU A N 1
ATOM 2249 C CA . LEU A 1 288 ? 9.115 -1.136 -28.300 1.00 95.25 288 LEU A CA 1
ATOM 2250 C C . LEU A 1 288 ? 10.574 -1.048 -27.834 1.00 95.25 288 LEU A C 1
ATOM 2252 O O . LEU A 1 288 ? 10.837 -0.566 -26.733 1.00 95.25 288 LEU A O 1
ATOM 2256 N N . ARG A 1 289 ? 11.525 -1.430 -28.694 1.00 96.06 289 ARG A N 1
ATOM 2257 C CA . ARG A 1 289 ? 12.959 -1.262 -28.425 1.00 96.06 289 ARG A CA 1
ATOM 2258 C C . ARG A 1 289 ? 13.335 0.208 -28.260 1.00 96.06 289 ARG A C 1
ATOM 2260 O O . ARG A 1 289 ? 13.942 0.556 -27.255 1.00 96.06 289 ARG A O 1
ATOM 2267 N N . ASP A 1 290 ? 12.914 1.061 -29.196 1.00 96.25 290 ASP A N 1
ATOM 2268 C CA . ASP A 1 290 ? 13.151 2.509 -29.147 1.00 96.25 290 ASP A CA 1
ATOM 2269 C C . ASP A 1 290 ? 12.549 3.119 -27.862 1.00 96.25 290 ASP A C 1
ATOM 2271 O O . ASP A 1 290 ? 13.140 3.997 -27.232 1.00 96.25 290 ASP A O 1
ATOM 2275 N N . TYR A 1 291 ? 11.375 2.632 -27.435 1.00 96.19 291 TYR A N 1
ATOM 2276 C CA . TYR A 1 291 ? 10.753 3.035 -26.173 1.00 96.19 291 TYR A CA 1
ATOM 2277 C C . TYR A 1 291 ? 11.622 2.685 -24.960 1.00 96.19 291 TYR A C 1
ATOM 2279 O O . TYR A 1 291 ? 11.839 3.553 -24.110 1.00 96.19 291 TYR A O 1
ATOM 2287 N N . TYR A 1 292 ? 12.114 1.446 -24.862 1.00 96.50 292 TYR A N 1
ATOM 2288 C CA . TYR A 1 292 ? 12.960 1.023 -23.745 1.00 96.50 292 TYR A CA 1
ATOM 2289 C C . TYR A 1 292 ? 14.328 1.702 -23.753 1.00 96.50 292 TYR A C 1
ATOM 2291 O O . TYR A 1 292 ? 14.798 2.113 -22.691 1.00 96.50 292 TYR A O 1
ATOM 2299 N N . GLU A 1 293 ? 14.925 1.890 -24.930 1.00 95.81 293 GLU A N 1
ATOM 2300 C CA . GLU A 1 293 ? 16.156 2.660 -25.099 1.00 95.81 293 GLU A CA 1
ATOM 2301 C C . GLU A 1 293 ? 15.975 4.076 -24.539 1.00 95.81 293 GLU A C 1
ATOM 2303 O O . GLU A 1 293 ? 16.739 4.507 -23.672 1.00 95.81 293 GLU A O 1
ATOM 2308 N N . TYR A 1 294 ? 14.892 4.757 -24.919 1.00 95.56 294 TYR A N 1
ATOM 2309 C CA . TYR A 1 294 ? 14.558 6.069 -24.373 1.00 95.56 294 TYR A CA 1
ATOM 2310 C C . TYR A 1 294 ? 14.304 6.052 -22.853 1.00 95.56 294 TYR A C 1
ATOM 2312 O O . TYR A 1 294 ? 14.782 6.944 -22.151 1.00 95.56 294 TYR A O 1
ATOM 2320 N N . GLN A 1 295 ? 13.584 5.058 -22.307 1.00 94.75 295 GLN A N 1
ATOM 2321 C CA . GLN A 1 295 ? 13.379 4.968 -20.849 1.00 94.75 295 GLN A CA 1
ATOM 2322 C C . GLN A 1 295 ? 14.705 4.765 -20.099 1.00 94.75 295 GLN A C 1
ATOM 2324 O O . GLN A 1 295 ? 14.885 5.351 -19.030 1.00 94.75 295 GLN A O 1
ATOM 2329 N N . SER A 1 296 ? 15.640 3.996 -20.666 1.00 93.88 296 SER A N 1
ATOM 2330 C CA . SER A 1 296 ? 16.941 3.707 -20.046 1.00 93.88 296 SER A CA 1
ATOM 2331 C C . SER A 1 296 ? 17.817 4.953 -19.866 1.00 93.88 296 SER A C 1
ATOM 2333 O O . SER A 1 296 ? 18.601 5.027 -18.924 1.00 93.88 296 SER A O 1
ATOM 2335 N N . MET A 1 297 ? 17.625 5.979 -20.704 1.00 93.50 297 MET A N 1
ATOM 2336 C CA . MET A 1 297 ? 18.281 7.286 -20.563 1.00 93.50 297 MET A CA 1
ATOM 2337 C C . MET A 1 297 ? 17.712 8.129 -19.409 1.00 93.50 297 MET A C 1
ATOM 2339 O O . MET A 1 297 ? 18.336 9.103 -18.991 1.00 93.50 297 MET A O 1
ATOM 2343 N N . ILE A 1 298 ? 16.518 7.794 -18.908 1.00 90.38 298 ILE A N 1
ATOM 2344 C CA . ILE A 1 298 ? 15.807 8.552 -17.866 1.00 90.38 298 ILE A CA 1
ATOM 2345 C C . ILE A 1 298 ? 15.980 7.903 -16.491 1.00 90.38 298 ILE A C 1
ATOM 2347 O O . ILE A 1 298 ? 16.119 8.608 -15.487 1.00 90.38 298 ILE A O 1
ATOM 2351 N N . MET A 1 299 ? 15.908 6.574 -16.432 1.00 92.81 299 MET A N 1
ATOM 2352 C CA . MET A 1 299 ? 15.850 5.817 -15.187 1.00 92.81 299 MET A CA 1
ATOM 2353 C C . MET A 1 299 ? 16.640 4.519 -15.313 1.00 92.81 299 MET A C 1
ATOM 2355 O O . MET A 1 299 ? 16.401 3.723 -16.221 1.00 92.81 299 MET A O 1
ATOM 2359 N N . GLU A 1 300 ? 17.540 4.286 -14.364 1.00 94.44 300 GLU A N 1
ATOM 2360 C CA . GLU A 1 300 ? 18.182 2.990 -14.207 1.00 94.44 300 GLU A CA 1
ATOM 2361 C C . GLU A 1 300 ? 17.185 1.918 -13.717 1.00 94.44 300 GLU A C 1
ATOM 2363 O O . GLU A 1 300 ? 16.313 2.213 -12.891 1.00 94.44 300 GLU A O 1
ATOM 2368 N N . PRO A 1 301 ? 17.306 0.664 -14.191 1.00 95.31 301 PRO A N 1
ATOM 2369 C CA . PRO A 1 301 ? 16.462 -0.433 -13.732 1.00 95.31 301 PRO A CA 1
ATOM 2370 C C . PRO A 1 301 ? 16.612 -0.702 -12.232 1.00 95.31 301 PRO A C 1
ATOM 2372 O O . PRO A 1 301 ? 17.722 -0.797 -11.708 1.00 95.31 301 PRO A O 1
ATOM 2375 N N . TRP A 1 302 ? 15.491 -0.942 -11.557 1.00 96.69 302 TRP A N 1
ATOM 2376 C CA . TRP A 1 302 ? 15.462 -1.443 -10.187 1.00 96.69 302 TRP A CA 1
ATOM 2377 C C . TRP A 1 302 ? 15.551 -2.965 -10.195 1.00 96.69 302 TRP A C 1
ATOM 2379 O O . TRP A 1 302 ? 14.559 -3.673 -10.045 1.00 96.69 302 TRP A O 1
ATOM 2389 N N . ASP A 1 303 ? 16.769 -3.446 -10.426 1.00 94.81 303 ASP A N 1
ATOM 2390 C CA . ASP A 1 303 ? 17.054 -4.851 -10.701 1.00 94.81 303 ASP A CA 1
ATOM 2391 C C . ASP A 1 303 ? 17.141 -5.732 -9.443 1.00 94.81 303 ASP A C 1
ATOM 2393 O O . ASP A 1 303 ? 17.532 -5.283 -8.356 1.00 94.81 303 ASP A O 1
ATOM 2397 N N . GLY A 1 304 ? 16.837 -7.012 -9.638 1.00 94.69 304 GLY A N 1
ATOM 2398 C CA . GLY A 1 304 ? 16.772 -8.062 -8.628 1.00 94.69 304 GLY A CA 1
ATOM 2399 C C . GLY A 1 304 ? 15.606 -9.029 -8.887 1.00 94.69 304 GLY A C 1
ATOM 2400 O O . GLY A 1 304 ? 14.724 -8.723 -9.690 1.00 94.69 304 GLY A O 1
ATOM 2401 N N . PRO A 1 305 ? 15.581 -10.216 -8.251 1.00 95.31 305 PRO A N 1
ATOM 2402 C CA . PRO A 1 305 ? 14.480 -11.160 -8.419 1.00 95.31 305 PRO A CA 1
ATOM 2403 C C . PRO A 1 305 ? 13.163 -10.523 -7.987 1.00 95.31 305 PRO A C 1
ATOM 2405 O O . PRO A 1 305 ? 13.047 -10.177 -6.815 1.00 95.31 305 PRO A O 1
ATOM 2408 N N . ALA A 1 306 ? 12.162 -10.436 -8.861 1.00 95.44 306 ALA A N 1
ATOM 2409 C CA . ALA A 1 306 ? 10.901 -9.777 -8.542 1.00 95.44 306 ALA A CA 1
ATOM 2410 C C . ALA A 1 306 ? 9.708 -10.430 -9.247 1.00 95.44 306 ALA A C 1
ATOM 2412 O O . ALA A 1 306 ? 9.659 -10.567 -10.464 1.00 95.44 306 ALA A O 1
ATOM 2413 N N . LEU A 1 307 ? 8.688 -10.765 -8.462 1.00 96.50 307 LEU A N 1
ATOM 2414 C CA . LEU A 1 307 ? 7.305 -10.816 -8.919 1.00 96.50 307 LEU A CA 1
ATOM 2415 C C . LEU A 1 307 ? 6.570 -9.679 -8.219 1.00 96.50 307 LEU A C 1
ATOM 2417 O O . LEU A 1 307 ? 6.372 -9.718 -6.999 1.00 96.50 307 LEU A O 1
ATOM 2421 N N . MET A 1 308 ? 6.179 -8.670 -8.986 1.00 96.38 308 MET A N 1
ATOM 2422 C CA . MET A 1 308 ? 5.494 -7.497 -8.470 1.00 96.38 308 MET A CA 1
ATOM 2423 C C . MET A 1 308 ? 4.030 -7.533 -8.900 1.00 96.38 308 MET A C 1
ATOM 2425 O O . MET A 1 308 ? 3.720 -7.392 -10.078 1.00 96.38 308 MET A O 1
ATOM 2429 N N . SER A 1 309 ? 3.126 -7.730 -7.945 1.00 96.88 309 SER A N 1
ATOM 2430 C CA . SER A 1 309 ? 1.683 -7.549 -8.145 1.00 96.88 309 SER A CA 1
ATOM 2431 C C . SER A 1 309 ? 1.303 -6.110 -7.827 1.00 96.88 309 SER A C 1
ATOM 2433 O O . SER A 1 309 ? 1.900 -5.506 -6.937 1.00 96.88 309 SER A O 1
ATOM 2435 N N . PHE A 1 310 ? 0.327 -5.545 -8.526 1.00 95.62 310 PHE A N 1
ATOM 2436 C CA . PHE A 1 310 ? 0.006 -4.129 -8.396 1.00 95.62 310 PHE A CA 1
ATOM 2437 C C . PHE A 1 310 ? -1.464 -3.808 -8.583 1.00 95.62 310 PHE A C 1
ATOM 2439 O O . PHE A 1 310 ? -2.192 -4.538 -9.256 1.00 95.62 310 PHE A O 1
ATOM 2446 N N . PHE A 1 311 ? -1.863 -2.667 -8.024 1.00 94.50 311 PHE A N 1
ATOM 2447 C CA . PHE A 1 311 ? -3.136 -2.028 -8.308 1.00 94.50 311 PHE A CA 1
ATOM 2448 C C . PHE A 1 311 ? -3.005 -0.499 -8.364 1.00 94.50 311 PHE A C 1
ATOM 2450 O O . PHE A 1 311 ? -2.480 0.124 -7.438 1.00 94.50 311 PHE A O 1
ATOM 2457 N N . HIS A 1 312 ? -3.531 0.118 -9.423 1.00 91.38 312 HIS A N 1
ATOM 2458 C CA . HIS A 1 312 ? -3.735 1.567 -9.494 1.00 91.38 312 HIS A CA 1
ATOM 2459 C C . HIS A 1 312 ? -4.766 1.930 -10.569 1.00 91.38 312 HIS A C 1
ATOM 2461 O O . HIS A 1 312 ? -4.716 1.397 -11.677 1.00 91.38 312 HIS A O 1
ATOM 2467 N N . GLY A 1 313 ? -5.683 2.857 -10.269 1.00 84.94 313 GLY A N 1
ATOM 2468 C CA . GLY A 1 313 ? -6.576 3.437 -11.278 1.00 84.94 313 GLY A CA 1
ATOM 2469 C C . GLY A 1 313 ? -7.498 2.407 -11.937 1.00 84.94 313 GLY A C 1
ATOM 2470 O O . GLY A 1 313 ? -7.766 2.488 -13.132 1.00 84.94 313 GLY A O 1
ATOM 2471 N N . GLY A 1 314 ? -7.930 1.397 -11.177 1.00 86.50 314 GLY A N 1
ATOM 2472 C CA . GLY A 1 314 ? -8.761 0.298 -11.679 1.00 86.50 314 GLY A CA 1
ATOM 2473 C C . GLY A 1 314 ? -8.005 -0.802 -12.433 1.00 86.50 314 GLY A C 1
ATOM 2474 O O . GLY A 1 314 ? -8.626 -1.787 -12.825 1.00 86.50 314 GLY A O 1
ATOM 2475 N N . GLN A 1 315 ? -6.687 -0.681 -12.610 1.00 90.56 315 GLN A N 1
ATOM 2476 C CA . GLN A 1 315 ? -5.855 -1.724 -13.206 1.00 90.56 315 GLN A CA 1
ATOM 2477 C C . GLN A 1 315 ? -5.239 -2.588 -12.106 1.00 90.56 315 GLN A C 1
ATOM 2479 O O . GLN A 1 315 ? -4.575 -2.059 -11.218 1.00 90.56 315 GLN A O 1
ATOM 2484 N N . VAL A 1 316 ? -5.437 -3.905 -12.187 1.00 94.19 316 VAL A N 1
ATOM 2485 C CA . VAL A 1 316 ? -4.742 -4.915 -11.377 1.00 94.19 316 VAL A CA 1
ATOM 2486 C C . VAL A 1 316 ? -3.876 -5.767 -12.297 1.00 94.19 316 VAL A C 1
ATOM 2488 O O . VAL A 1 316 ? -4.290 -6.088 -13.411 1.00 94.19 316 VAL A O 1
ATOM 2491 N N . GLY A 1 317 ? -2.673 -6.123 -11.861 1.00 94.50 317 GLY A N 1
ATOM 2492 C CA . GLY A 1 317 ? -1.783 -6.940 -12.676 1.00 94.50 317 GLY A CA 1
ATOM 2493 C C . GLY A 1 317 ? -0.562 -7.437 -11.923 1.00 94.50 317 GLY A C 1
ATOM 2494 O O . GLY A 1 317 ? -0.416 -7.216 -10.719 1.00 94.50 317 GLY A O 1
ATOM 2495 N N . ALA A 1 318 ? 0.314 -8.115 -12.659 1.00 95.44 318 ALA A N 1
ATOM 2496 C CA . ALA A 1 318 ? 1.618 -8.535 -12.180 1.00 95.44 318 ALA A CA 1
ATOM 2497 C C . ALA A 1 318 ? 2.680 -8.361 -13.273 1.00 95.44 318 ALA A C 1
ATOM 2499 O O . ALA A 1 318 ? 2.377 -8.476 -14.458 1.00 95.44 318 ALA A O 1
ATOM 2500 N N . ILE A 1 319 ? 3.914 -8.078 -12.864 1.00 95.19 319 ILE A N 1
ATOM 2501 C CA . ILE A 1 319 ? 5.099 -7.987 -13.725 1.00 95.19 319 ILE A CA 1
ATOM 2502 C C . ILE A 1 319 ? 6.234 -8.788 -13.081 1.00 95.19 319 ILE A C 1
ATOM 2504 O O . ILE A 1 319 ? 6.336 -8.858 -11.850 1.00 95.19 319 ILE A O 1
ATOM 2508 N N . LEU A 1 320 ? 7.050 -9.425 -13.914 1.00 95.69 320 LEU A N 1
ATOM 2509 C CA . LEU A 1 320 ? 8.255 -10.133 -13.494 1.00 95.69 320 LEU A CA 1
ATOM 2510 C C . LEU A 1 320 ? 9.489 -9.265 -13.729 1.00 95.69 320 LEU A C 1
ATOM 2512 O O . LEU A 1 320 ? 9.493 -8.408 -14.612 1.00 95.69 320 LEU A O 1
ATOM 2516 N N . ASP A 1 321 ? 10.540 -9.521 -12.957 1.00 95.19 321 ASP A N 1
ATOM 2517 C CA . ASP A 1 321 ? 11.870 -9.027 -13.283 1.00 95.19 321 ASP A CA 1
ATOM 2518 C C . ASP A 1 321 ? 12.323 -9.524 -14.658 1.00 95.19 321 ASP A C 1
ATOM 2520 O O . ASP A 1 321 ? 11.829 -10.524 -15.190 1.00 95.19 321 ASP A O 1
ATOM 2524 N N . ARG A 1 322 ? 13.315 -8.835 -15.216 1.00 91.62 322 ARG A N 1
ATOM 2525 C CA . ARG A 1 322 ? 13.801 -9.068 -16.577 1.00 91.62 322 ARG A CA 1
ATOM 2526 C C . ARG A 1 322 ? 14.335 -10.479 -16.840 1.00 91.62 322 ARG A C 1
ATOM 2528 O O . ARG A 1 322 ? 14.446 -10.868 -17.997 1.00 91.62 322 ARG A O 1
ATOM 2535 N N . ASN A 1 323 ? 14.673 -11.225 -15.789 1.00 92.56 323 ASN A N 1
ATOM 2536 C CA . ASN A 1 323 ? 15.205 -12.582 -15.857 1.00 92.56 323 ASN A CA 1
ATOM 2537 C C . ASN A 1 323 ? 14.174 -13.642 -15.419 1.00 92.56 323 ASN A C 1
ATOM 2539 O O . ASN A 1 323 ? 14.483 -14.834 -15.446 1.00 92.56 323 ASN A O 1
ATOM 2543 N N . GLY A 1 324 ? 12.965 -13.245 -15.004 1.00 93.00 324 GLY A N 1
ATOM 2544 C CA . GLY A 1 324 ? 11.914 -14.164 -14.564 1.00 93.00 324 GLY A CA 1
ATOM 2545 C C . GLY A 1 324 ? 12.305 -15.004 -13.343 1.00 93.00 324 GLY A C 1
ATOM 2546 O O . GLY A 1 324 ? 11.953 -16.182 -13.261 1.00 93.00 324 GLY A O 1
ATOM 2547 N N . LEU A 1 325 ? 13.041 -14.431 -12.386 1.00 94.69 325 LEU A N 1
ATOM 2548 C CA . LEU A 1 325 ? 13.656 -15.174 -11.273 1.00 94.69 325 LEU A CA 1
ATOM 2549 C C . LEU A 1 325 ? 12.656 -15.607 -10.190 1.00 94.69 325 LEU A C 1
ATOM 2551 O O . LEU A 1 325 ? 13.020 -16.309 -9.239 1.00 94.69 325 LEU A O 1
ATOM 2555 N N . ARG A 1 326 ? 11.391 -15.196 -10.303 1.00 95.12 326 ARG A N 1
ATOM 2556 C CA . ARG A 1 326 ? 10.309 -15.561 -9.385 1.00 95.12 326 ARG A CA 1
ATOM 2557 C C . ARG A 1 326 ? 9.166 -16.248 -10.135 1.00 95.12 326 ARG A C 1
ATOM 2559 O O . ARG A 1 326 ? 8.832 -15.863 -11.250 1.00 95.12 326 ARG A O 1
ATOM 2566 N N . PRO A 1 327 ? 8.530 -17.271 -9.538 1.00 93.81 327 PRO A N 1
ATOM 2567 C CA . PRO A 1 327 ? 7.462 -17.998 -10.209 1.00 93.81 327 PRO A CA 1
ATOM 2568 C C . PRO A 1 327 ? 6.177 -17.162 -10.271 1.00 93.81 327 PRO A C 1
ATOM 2570 O O . PRO A 1 327 ? 5.610 -16.838 -9.230 1.00 93.81 327 PRO A O 1
ATOM 2573 N N . GLY A 1 328 ? 5.671 -16.898 -11.477 1.00 92.00 328 GLY A N 1
ATOM 2574 C CA . GLY A 1 328 ? 4.340 -16.334 -11.722 1.00 92.00 328 GLY A CA 1
ATOM 2575 C C . GLY A 1 328 ? 3.430 -17.356 -12.406 1.00 92.00 328 GLY A C 1
ATOM 2576 O O . GLY A 1 328 ? 3.803 -17.941 -13.419 1.00 92.00 328 GLY A O 1
ATOM 2577 N N . ARG A 1 329 ? 2.239 -17.603 -11.852 1.00 93.88 329 ARG A N 1
ATOM 2578 C CA . ARG A 1 329 ? 1.188 -18.421 -12.483 1.00 93.88 329 ARG A CA 1
ATOM 2579 C C . ARG A 1 329 ? -0.134 -17.677 -12.400 1.00 93.88 329 ARG A C 1
ATOM 2581 O O . ARG A 1 329 ? -0.393 -17.028 -11.390 1.00 93.88 329 ARG A O 1
ATOM 2588 N N . TYR A 1 330 ? -0.957 -17.819 -13.428 1.00 94.81 330 TYR A N 1
ATOM 2589 C CA . TYR A 1 330 ? -2.311 -17.284 -13.466 1.00 94.81 330 TYR A CA 1
ATOM 2590 C C . TYR A 1 330 ? -3.253 -18.315 -14.086 1.00 94.81 330 TYR A C 1
ATOM 2592 O O . TYR A 1 330 ? -2.824 -19.203 -14.828 1.00 94.81 330 TYR A O 1
ATOM 2600 N N . TRP A 1 331 ? -4.534 -18.194 -13.766 1.00 94.75 331 TRP A N 1
ATOM 2601 C CA . TRP A 1 331 ? -5.611 -18.963 -14.376 1.00 94.75 331 TRP A CA 1
ATOM 2602 C C . TRP A 1 331 ? -6.690 -17.986 -14.813 1.00 94.75 331 TRP A C 1
ATOM 2604 O O . TRP A 1 331 ? -6.811 -16.912 -14.247 1.00 94.75 331 TRP A O 1
ATOM 2614 N N . ILE A 1 332 ? -7.475 -18.357 -15.817 1.00 95.94 332 ILE A N 1
ATOM 2615 C CA . ILE A 1 332 ? -8.652 -17.586 -16.211 1.00 95.94 332 ILE A CA 1
ATOM 2616 C C . ILE A 1 332 ? -9.842 -18.526 -16.092 1.00 95.94 332 ILE A C 1
ATOM 2618 O O . ILE A 1 332 ? -9.879 -19.579 -16.734 1.00 95.94 332 ILE A O 1
ATOM 2622 N N . THR A 1 333 ? -10.790 -18.183 -15.227 1.00 95.44 333 THR A N 1
ATOM 2623 C CA . THR A 1 333 ? -12.010 -18.972 -15.045 1.00 95.44 333 THR A CA 1
ATOM 2624 C C . THR A 1 333 ? -13.024 -18.669 -16.151 1.00 95.44 333 THR A C 1
ATOM 2626 O O . THR A 1 333 ? -12.920 -17.677 -16.874 1.00 95.44 333 THR A O 1
ATOM 2629 N N . ARG A 1 334 ? -14.054 -19.516 -16.280 1.00 95.88 334 ARG A N 1
ATOM 2630 C CA . ARG A 1 334 ? -15.157 -19.294 -17.237 1.00 95.88 334 ARG A CA 1
ATOM 2631 C C . ARG A 1 334 ? -15.918 -17.995 -16.963 1.00 95.88 334 ARG A C 1
ATOM 2633 O O . ARG A 1 334 ? -16.363 -17.346 -17.903 1.00 95.88 334 ARG A O 1
ATOM 2640 N N . ASP A 1 335 ? -15.977 -17.591 -15.697 1.00 94.31 335 ASP A N 1
ATOM 2641 C CA . ASP A 1 335 ? -16.601 -16.343 -15.248 1.00 94.31 335 ASP A CA 1
ATOM 2642 C C . ASP A 1 335 ? -15.678 -15.124 -15.424 1.00 94.31 335 ASP A C 1
ATOM 2644 O O . ASP A 1 335 ? -15.970 -14.042 -14.919 1.00 94.31 335 ASP A O 1
ATOM 2648 N N . LYS A 1 336 ? -14.563 -15.286 -16.155 1.00 90.19 336 LYS A N 1
ATOM 2649 C CA . LYS A 1 336 ? -13.561 -14.249 -16.452 1.00 90.19 336 LYS A CA 1
ATOM 2650 C C . LYS A 1 336 ? -12.886 -13.667 -15.207 1.00 90.19 336 LYS A C 1
ATOM 2652 O O . LYS A 1 336 ? -12.406 -12.535 -15.238 1.00 90.19 336 LYS A O 1
ATOM 2657 N N . ILE A 1 337 ? -12.826 -14.447 -14.129 1.00 88.19 337 ILE A N 1
ATOM 2658 C CA . ILE A 1 337 ? -11.976 -14.141 -12.979 1.00 88.19 337 ILE A CA 1
ATOM 2659 C C . ILE A 1 337 ? -10.557 -14.584 -13.338 1.00 88.19 337 ILE A C 1
ATOM 2661 O O . ILE A 1 337 ? -10.368 -15.703 -13.825 1.00 88.19 337 ILE A O 1
ATOM 2665 N N . VAL A 1 338 ? -9.598 -13.684 -13.123 1.00 84.69 338 VAL A N 1
ATOM 2666 C CA . VAL A 1 338 ? -8.157 -13.903 -13.311 1.00 84.69 338 VAL A CA 1
ATOM 2667 C C . VAL A 1 338 ? -7.490 -14.060 -11.951 1.00 84.69 338 VAL A C 1
ATOM 2669 O O . VAL A 1 338 ? -7.845 -13.263 -11.053 1.00 84.69 338 VAL A O 1
#

Foldseek 3Di:
DQVPWDDDPLRWFTLKKKKKFWDLVQLVQVVQVVVVFGDDDQLQKKKWKKFAAPDPVRVVVVVVLLQVLCVVLQKGFRDKDFFDFDLVSGGPVQSVQPTRIIITMIGHNDPDPPDPLLSQLLSVLVSLVVLCVVQPVVSLNMAGQEIDSTIDMQMGRGRNVCSCVGGVLNVDPSGDGPDIDIDGDHDPDDDRGRNQHDDGHWKDKDWAQPCQVVQLVVLQVVLVVVLVVPDPLNPPPSDRLQDPPYGSNSSLVSQLSSVVSSVDDSVLSCCLQANAPQPPPPPDDPVNSVSSVVSCVVHPHSDTFIWMWTDDPHDTDIDTHNVNNDDDDDDQDPVRDD

Nearest PDB structures (foldseek):
  7mfm-assembly1_G  TM=9.252E-01  e=1.296E-30  Bacillus subtilis
  1ofd-assembly2_B  TM=9.059E-01  e=4.773E-30  Synechocystis sp. PCC 6803
  1ea0-assembly2_B  TM=9.188E-01  e=8.836E-25  Azospirillum brasilense
  6s6s-assembly1_C  TM=9.144E-01  e=3.010E-25  Azospirillum brasilense
  6s6u-assembly1_A  TM=9.017E-01  e=6.424E-24  Azospirillum brasilense

Secondary structure (DSSP, 8-state):
-GGGS-B-TTSS-BS-EEEEEE--HHHHHHHHHTTT--PPPTTSEEEEEEEE-S-HHHHHHHHHHHHHHHHHTTEEEEEEEE--B-GGGS-HHHHHTPPEEEEEEEEE----SS-HHHHHHHHHHHHHHHHHHHHGGGGGGSEEEEEESSEEEEEESS-GGGHHHHBTTTT-TT---S-EEEEE---SSS---GGGSS--SSEEEEE--TTHHHHHHHHHHHHHHHHHTT-TT--S--S-SS-TT--HHHHHHHHHHHHHHTT--HHHHHHHHS--S-SS-SSS-HHHHHHHHHHHTT-----SSEEEEEEETTEEEEEE-TT--S-------TT---